Protein AF-A0AAU9LJ85-F1 (afdb_monomer)

Secondary structure (DSSP, 8-state):
---TT-HHHHHHHHHHHHHTHHHH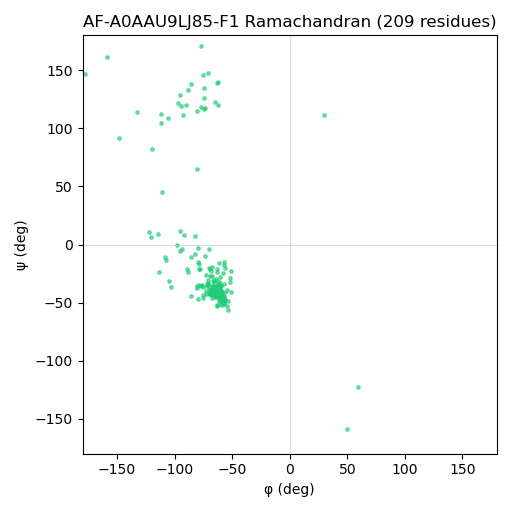HHHHHH-TT---PPPHHHHHHHHHHHHHHHHHHHHHHHHHH-SS--HHHHHHHHHHHHHHHHHHHT-S-HHHHHHHHHHHHHHHHHHHHHHHHHGGGGGSTTTTTHHHHHHHHHHHGGGHHHHHHHHHHHHHHHHHHHHHHHHHHHHH-----------PPP--SS-HHHHHHHHHHHHHHHHHTT-

Radius of gyration: 23.63 Å; Cα contacts (8 Å, |Δi|>4): 94; chains: 1; bounding box: 60×45×73 Å

Nearest PDB structures (foldseek):
  7xy7-assembly1_R  TM=3.325E-01  e=4.392E+00  Escherichia coli

Foldseek 3Di:
DDDPVDVLVVLVVLVVCLVCVVVLVVCVVVDPPSPPGQDPVSNVVSVVVNVLSVLVNVLVCVVVVDPDDDLLVNLVSLLVNLLSLVCQCPDPDPVSVVVSVVVNVVSVVVCVVCVLVSLCNLVVPVCHLLVQLVSLCSNPPPCSVVVSVVSVVVVVVVVVVVVVVVVVVVVPDDDDDDDDDDDDDDDPDDCVVVVVVVVVVVVVVVVVVPD

Mean predicted aligned error: 13.19 Å

InterPro domains:
  IPR012337 Ribonuclease H-like superfamily [SSF53098] (2-206)
  IPR025525 hAT-like transposase, RNase-H fold [PF14372] (72-162)

Organism: NCBI:txid75947

pLDDT: mean 75.45, std 15.66, range [31.2, 92.69]

Sequence (211 aa):
MDCPTRWNSTFLMIKSALEMKDLFWRLAQTDDNYKLHPTKEGWEVAQVISDCLEHLYKATNRFSGSSYPTSNMFFSDVCKIKLQMMKWETNEYQFLRKMANPMKIKFEKYWNECSLVLSVVVFDPKYKISLVEYYYNKIHGSLAISYVEKVHSALLELFNEYDEYLSHYKEESSPKFRGFSSEAHFSDDELCGFDSWYEKEKSNVFATSKN

Structure (mmCIF, N/CA/C/O backbone):
data_AF-A0AAU9LJ85-F1
#
_entry.id   AF-A0AAU9LJ85-F1
#
loop_
_atom_site.group_PDB
_atom_site.id
_atom_site.type_symbol
_atom_site.label_atom_id
_atom_site.label_alt_id
_atom_site.label_comp_id
_atom_site.label_asym_id
_atom_site.label_entity_id
_atom_site.label_seq_id
_atom_site.pdbx_PDB_ins_code
_atom_site.Cartn_x
_atom_site.Cartn_y
_atom_site.Cartn_z
_atom_site.occupancy
_atom_site.B_iso_or_equiv
_atom_site.auth_seq_id
_atom_site.auth_comp_id
_atom_site.auth_asym_id
_atom_site.auth_atom_id
_atom_site.pdbx_PDB_model_num
ATOM 1 N N . MET A 1 1 ? -3.948 -15.661 19.825 1.00 40.53 1 MET A N 1
ATOM 2 C CA . MET A 1 1 ? -3.039 -14.639 20.384 1.00 40.53 1 MET A CA 1
ATOM 3 C C . MET A 1 1 ? -2.650 -13.698 19.265 1.00 40.53 1 MET A C 1
ATOM 5 O O . MET A 1 1 ? -2.144 -14.179 18.255 1.00 40.53 1 MET A O 1
ATOM 9 N N . ASP A 1 2 ? -2.907 -12.401 19.427 1.00 42.78 2 ASP A N 1
ATOM 10 C CA . ASP A 1 2 ? -2.389 -11.380 18.516 1.00 42.78 2 ASP A CA 1
ATOM 11 C C . ASP A 1 2 ? -0.867 -11.333 18.616 1.00 42.78 2 ASP A C 1
ATOM 13 O O . ASP A 1 2 ? -0.299 -11.158 19.693 1.00 42.78 2 ASP A O 1
ATOM 17 N N . CYS A 1 3 ? -0.198 -11.526 17.485 1.00 46.59 3 CYS A N 1
ATOM 18 C CA . CYS A 1 3 ? 1.236 -11.327 17.391 1.00 46.59 3 CYS A CA 1
ATOM 19 C C . CYS A 1 3 ? 1.471 -9.862 16.984 1.00 46.59 3 CYS A C 1
ATOM 21 O O . CYS A 1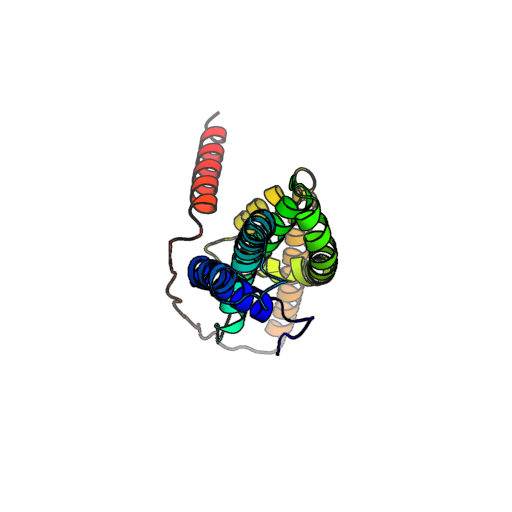 3 ? 1.025 -9.486 15.898 1.00 46.59 3 CYS A O 1
ATOM 23 N N . PRO A 1 4 ? 2.182 -9.039 17.783 1.00 50.72 4 PRO A N 1
ATOM 24 C CA . PRO A 1 4 ? 2.381 -7.607 17.507 1.00 50.72 4 PRO A CA 1
ATOM 25 C C . PRO A 1 4 ? 3.029 -7.303 16.149 1.00 50.72 4 PRO A C 1
ATOM 27 O O . PRO A 1 4 ? 2.987 -6.178 15.660 1.00 50.72 4 PRO A O 1
ATOM 30 N N . THR A 1 5 ? 3.659 -8.304 15.533 1.00 54.78 5 THR A N 1
ATOM 31 C CA . THR A 1 5 ? 4.321 -8.202 14.231 1.00 54.78 5 THR A CA 1
ATOM 32 C C . THR A 1 5 ? 3.441 -8.643 13.059 1.00 54.78 5 THR A C 1
ATOM 34 O O . THR A 1 5 ? 3.853 -8.479 11.911 1.00 54.78 5 THR A O 1
ATOM 37 N N . ARG A 1 6 ? 2.235 -9.180 13.304 1.00 67.00 6 ARG A N 1
ATOM 38 C CA . ARG A 1 6 ? 1.390 -9.822 12.287 1.00 67.00 6 ARG A CA 1
ATOM 39 C C . ARG A 1 6 ? 0.040 -9.113 12.148 1.00 67.00 6 ARG A C 1
ATOM 41 O O . ARG A 1 6 ? -0.985 -9.560 12.653 1.00 67.00 6 ARG A O 1
ATOM 48 N N . TRP A 1 7 ? 0.054 -8.037 11.371 1.00 76.12 7 TRP A N 1
ATOM 49 C CA . TRP A 1 7 ? -1.101 -7.189 11.053 1.00 76.12 7 TRP A CA 1
ATOM 50 C C . TRP A 1 7 ? -2.291 -7.951 10.423 1.00 76.12 7 TRP A C 1
ATOM 52 O O . TRP A 1 7 ? -3.424 -7.496 10.543 1.00 76.12 7 TRP A O 1
ATOM 62 N N . ASN A 1 8 ? -2.074 -9.142 9.840 1.00 79.12 8 ASN A N 1
ATOM 63 C CA . ASN A 1 8 ? -3.144 -10.041 9.375 1.00 79.12 8 ASN A CA 1
ATOM 64 C C . ASN A 1 8 ? -4.104 -10.461 10.500 1.00 79.12 8 ASN A C 1
ATOM 66 O O . ASN A 1 8 ? -5.314 -10.498 10.300 1.00 79.12 8 ASN A O 1
ATOM 70 N N . SER A 1 9 ? -3.571 -10.789 11.681 1.00 80.44 9 SER A N 1
ATOM 71 C CA . SER A 1 9 ? -4.385 -11.197 12.832 1.00 80.44 9 SER A CA 1
ATOM 72 C C . SER A 1 9 ? -5.180 -10.015 13.378 1.00 80.44 9 SER A C 1
ATOM 74 O O . SER A 1 9 ? -6.384 -10.135 13.585 1.00 80.44 9 SER A O 1
ATOM 76 N N . THR A 1 10 ? -4.535 -8.849 13.476 1.00 84.31 10 THR A N 1
ATOM 77 C CA . THR A 1 10 ? -5.184 -7.593 13.863 1.00 84.31 10 THR A CA 1
ATOM 78 C C . THR A 1 10 ? -6.309 -7.213 12.899 1.00 84.31 10 THR A C 1
ATOM 80 O O . THR A 1 10 ? -7.389 -6.845 13.348 1.00 84.31 10 THR A O 1
ATOM 83 N N . PHE A 1 11 ? -6.101 -7.357 11.586 1.00 88.69 11 PHE A N 1
ATOM 84 C CA . PHE A 1 11 ? -7.148 -7.141 10.586 1.00 88.69 11 PHE A CA 1
ATOM 85 C C . PHE A 1 11 ? -8.351 -8.064 10.805 1.00 88.69 11 PHE A C 1
ATOM 87 O O . PHE A 1 11 ? -9.475 -7.583 10.910 1.00 88.69 11 PHE A O 1
ATOM 94 N N . LEU A 1 12 ? -8.121 -9.377 10.916 1.00 89.19 12 LEU A N 1
ATOM 95 C CA . LEU A 1 12 ? -9.198 -10.352 11.115 1.00 89.19 12 LEU A CA 1
ATOM 96 C C . LEU A 1 12 ? -9.963 -10.099 12.419 1.00 89.19 12 LEU A C 1
ATOM 98 O O . LEU A 1 12 ? -11.189 -10.209 12.440 1.00 89.19 12 LEU A O 1
ATOM 102 N N . MET A 1 13 ? -9.258 -9.715 13.485 1.00 90.69 13 MET A N 1
ATOM 103 C CA . MET A 1 13 ? -9.871 -9.341 14.756 1.00 90.69 13 MET A CA 1
ATOM 104 C C . MET A 1 13 ? -10.762 -8.104 14.604 1.00 90.69 13 MET A C 1
ATOM 106 O O . MET A 1 13 ? -11.926 -8.150 14.995 1.00 90.69 13 MET A O 1
ATOM 110 N N . ILE A 1 14 ? -10.239 -7.013 14.032 1.00 89.88 14 ILE A N 1
ATOM 111 C CA . ILE A 1 14 ? -10.992 -5.762 13.856 1.00 89.88 14 ILE A CA 1
ATOM 112 C C . ILE A 1 14 ? -12.209 -5.997 12.959 1.00 89.88 14 ILE A C 1
ATOM 114 O O . ILE A 1 14 ? -13.307 -5.567 13.301 1.00 89.88 14 ILE A O 1
ATOM 118 N N . LYS A 1 15 ? -12.038 -6.729 11.854 1.00 92.44 15 LYS A N 1
ATOM 119 C CA . LYS A 1 15 ? -13.129 -7.089 10.947 1.00 92.44 15 LYS A CA 1
ATOM 120 C C . LYS A 1 15 ? -14.232 -7.866 11.669 1.00 92.44 15 LYS A C 1
ATOM 122 O O . LYS A 1 15 ? -15.391 -7.473 11.600 1.00 92.44 15 LYS A O 1
ATOM 127 N N . SER A 1 16 ? -13.868 -8.894 12.435 1.00 91.62 16 SER A N 1
ATOM 128 C CA . SER A 1 16 ? -14.837 -9.675 13.218 1.00 91.62 16 SER A CA 1
ATOM 129 C C . SER A 1 16 ? -15.535 -8.817 14.282 1.00 91.62 16 SER A C 1
ATOM 131 O O . SER A 1 16 ? -16.736 -8.941 14.506 1.00 91.62 16 SER A O 1
ATOM 133 N N . ALA A 1 17 ? -14.798 -7.918 14.944 1.00 90.38 17 ALA A N 1
ATOM 134 C CA . ALA A 1 17 ? -15.361 -7.012 15.940 1.00 90.38 17 ALA A CA 1
ATOM 135 C C . ALA A 1 17 ? -16.378 -6.037 15.324 1.00 90.38 17 ALA A C 1
ATOM 137 O O . ALA A 1 17 ? -17.416 -5.783 15.931 1.00 90.38 17 ALA A O 1
ATOM 138 N N . LEU A 1 18 ? -16.104 -5.528 14.117 1.00 92.12 18 LEU A N 1
ATOM 139 C CA . LEU A 1 18 ? -17.019 -4.665 13.364 1.00 92.12 18 LEU A CA 1
ATOM 140 C C . LEU A 1 18 ? -18.296 -5.406 12.948 1.00 92.12 18 LEU A C 1
ATOM 142 O O . LEU A 1 18 ? -19.383 -4.853 13.089 1.00 92.12 18 LEU A O 1
ATOM 146 N N . GLU A 1 19 ? -18.186 -6.664 12.510 1.00 92.69 19 GLU A N 1
ATOM 147 C CA . GLU A 1 19 ? -19.344 -7.516 12.185 1.00 92.69 19 GLU A CA 1
ATOM 148 C C . GLU A 1 19 ? -20.240 -7.766 13.412 1.00 92.69 19 GLU A C 1
ATOM 150 O O . GLU A 1 19 ? -21.460 -7.867 13.294 1.00 92.69 19 GLU A O 1
ATOM 155 N N . MET A 1 20 ? -19.651 -7.807 14.610 1.00 90.75 20 MET A N 1
ATOM 156 C CA . MET A 1 20 ? -20.358 -8.013 15.878 1.00 90.75 20 MET A CA 1
ATOM 157 C C . MET A 1 20 ? -20.711 -6.712 16.618 1.00 90.75 20 MET A C 1
ATOM 159 O O . MET A 1 20 ? -21.114 -6.765 17.783 1.00 90.75 20 MET A O 1
ATOM 163 N N . LYS A 1 21 ? -20.589 -5.540 15.983 1.00 89.62 21 LYS A N 1
ATOM 164 C CA . LYS A 1 21 ? -20.787 -4.225 16.624 1.00 89.62 21 LYS A CA 1
ATOM 165 C C . LYS A 1 21 ? -22.105 -4.112 17.405 1.00 89.62 21 LYS A C 1
ATOM 167 O O . LYS A 1 21 ? -22.112 -3.614 18.532 1.00 89.62 21 LYS A O 1
ATOM 172 N N . ASP A 1 22 ? -23.199 -4.641 16.859 1.00 87.25 22 ASP A N 1
ATOM 173 C CA . ASP A 1 22 ? -24.522 -4.614 17.503 1.00 87.25 22 ASP A CA 1
ATOM 174 C C . ASP A 1 22 ? -24.610 -5.502 18.753 1.00 87.25 22 ASP A C 1
ATOM 176 O O . ASP A 1 22 ? -25.414 -5.249 19.655 1.00 87.25 22 ASP A O 1
ATOM 180 N N . LEU A 1 23 ? -23.804 -6.567 18.822 1.00 89.00 23 LEU A N 1
ATOM 181 C CA . LEU A 1 23 ? -23.715 -7.425 20.005 1.00 89.00 23 LEU A CA 1
ATOM 182 C C . LEU A 1 23 ? -22.973 -6.706 21.130 1.00 89.00 23 LEU A C 1
ATOM 184 O O . LEU A 1 23 ? -23.441 -6.719 22.265 1.00 89.00 23 LEU A O 1
ATOM 188 N N . PHE A 1 24 ? -21.875 -6.016 20.814 1.00 87.50 24 PHE A N 1
ATOM 189 C CA . PHE A 1 24 ? -21.146 -5.200 21.789 1.00 87.50 24 PHE A CA 1
ATOM 190 C C . PHE A 1 24 ? -21.995 -4.049 22.334 1.00 87.50 24 PHE A C 1
ATOM 192 O O . PHE A 1 24 ? -21.950 -3.768 23.531 1.00 87.50 24 PHE A O 1
ATOM 199 N N . TRP A 1 25 ? -22.808 -3.416 21.485 1.00 86.69 25 TRP A N 1
ATOM 200 C CA . TRP A 1 25 ? -23.740 -2.378 21.927 1.00 86.69 25 TRP A CA 1
ATOM 201 C C . TRP A 1 25 ? -24.804 -2.927 22.887 1.00 86.69 25 TRP A C 1
ATOM 203 O O . TRP A 1 25 ? -25.045 -2.333 23.935 1.00 86.69 25 TRP A O 1
ATOM 213 N N . ARG A 1 26 ? -25.396 -4.091 22.580 1.00 87.81 26 ARG A N 1
ATOM 214 C CA . ARG A 1 26 ? -26.355 -4.757 23.481 1.00 87.81 26 ARG A CA 1
ATOM 215 C C . ARG A 1 26 ? -25.715 -5.194 24.797 1.00 87.81 26 ARG A C 1
ATOM 217 O O . ARG A 1 26 ? -26.325 -5.034 25.852 1.00 87.81 26 ARG A O 1
ATOM 224 N N . LEU A 1 27 ? -24.486 -5.704 24.747 1.00 87.56 27 LEU A N 1
ATOM 225 C CA . LEU A 1 27 ? -23.740 -6.102 25.939 1.00 87.56 27 LEU A CA 1
ATOM 226 C C . LEU A 1 27 ? -23.519 -4.910 26.880 1.00 87.56 27 LEU A C 1
ATOM 228 O O . LEU A 1 27 ? -23.753 -5.043 28.075 1.00 87.56 27 LEU A O 1
ATOM 232 N N . ALA A 1 28 ? -23.182 -3.734 26.343 1.00 86.94 28 ALA A N 1
ATOM 233 C CA . ALA A 1 28 ? -23.008 -2.504 27.126 1.00 86.94 28 ALA A CA 1
ATOM 234 C C . ALA A 1 28 ? -24.279 -2.009 27.823 1.00 86.94 28 ALA A C 1
ATOM 236 O O . ALA A 1 28 ? -24.184 -1.257 28.785 1.00 86.94 28 ALA A O 1
ATOM 237 N N . GLN A 1 29 ? -25.456 -2.428 27.359 1.00 86.06 29 GLN A N 1
ATOM 238 C CA . GLN A 1 29 ? -26.726 -2.116 28.019 1.00 86.06 29 GLN A CA 1
ATOM 239 C C . GLN A 1 29 ? -27.137 -3.147 29.065 1.00 86.06 29 GLN A C 1
ATOM 241 O O . GLN A 1 29 ? -27.984 -2.851 29.900 1.00 86.06 29 GLN A O 1
ATOM 246 N N . THR A 1 30 ? -26.601 -4.364 28.972 1.00 87.88 30 THR A N 1
ATOM 247 C CA . THR A 1 30 ? -27.070 -5.509 29.763 1.00 87.88 30 THR A CA 1
ATOM 248 C C . THR A 1 30 ? -26.111 -5.852 30.901 1.00 87.88 30 THR A C 1
ATOM 250 O O . THR A 1 30 ? -26.551 -6.338 31.938 1.00 87.88 30 THR A O 1
ATOM 253 N N . ASP A 1 31 ? -24.810 -5.625 30.715 1.00 88.56 31 ASP A N 1
ATOM 254 C CA . ASP A 1 31 ? -23.775 -5.929 31.700 1.00 88.56 31 ASP A CA 1
ATOM 255 C C . ASP A 1 31 ? -23.157 -4.643 32.264 1.00 88.56 31 ASP A C 1
ATOM 257 O O . ASP A 1 31 ? -22.311 -4.007 31.631 1.00 88.56 31 ASP A O 1
ATOM 261 N N . ASP A 1 32 ? -23.533 -4.302 33.498 1.00 82.31 32 ASP A N 1
ATOM 262 C CA . ASP A 1 32 ? -23.005 -3.150 34.242 1.00 82.31 32 ASP A CA 1
ATOM 263 C C . ASP A 1 32 ? -21.481 -3.229 34.493 1.00 82.31 32 ASP A C 1
ATOM 265 O O . ASP A 1 32 ? -20.835 -2.229 34.835 1.00 82.31 32 ASP A O 1
ATOM 269 N N . ASN A 1 33 ? -20.868 -4.408 34.321 1.00 87.19 33 ASN A N 1
ATOM 270 C CA . ASN A 1 33 ? -19.421 -4.588 34.427 1.00 87.19 33 ASN A CA 1
ATOM 271 C C . ASN A 1 33 ? -18.679 -4.299 33.113 1.00 87.19 33 ASN A C 1
ATOM 273 O O . ASN A 1 33 ? -17.450 -4.167 33.133 1.00 87.19 33 ASN A O 1
ATOM 277 N N . TYR A 1 34 ? -19.380 -4.134 31.985 1.00 84.31 34 TYR A N 1
ATOM 278 C CA . TYR A 1 34 ? -18.772 -3.850 30.683 1.00 84.31 34 TYR A CA 1
ATOM 279 C C . TYR A 1 34 ? -18.406 -2.361 30.521 1.00 84.31 34 TYR A C 1
ATOM 281 O O . TYR A 1 34 ? -18.923 -1.628 29.681 1.00 84.31 34 TYR A O 1
ATOM 289 N N . LYS A 1 35 ? -17.463 -1.902 31.351 1.00 78.06 35 LYS A N 1
ATOM 290 C CA . LYS A 1 35 ? -17.079 -0.481 31.485 1.00 78.06 35 LYS A CA 1
ATOM 291 C C . LYS A 1 35 ? -16.138 0.044 30.393 1.00 78.06 35 LYS A C 1
ATOM 293 O O . LYS A 1 35 ? -15.965 1.250 30.265 1.00 78.06 35 LYS A O 1
ATOM 298 N N . LEU A 1 36 ? -15.507 -0.848 29.630 1.00 80.12 36 LEU A N 1
ATOM 299 C CA . LEU A 1 36 ? -14.518 -0.542 28.582 1.00 80.12 36 LEU A CA 1
ATOM 300 C C . LEU A 1 36 ? -15.084 -0.844 27.186 1.00 80.12 36 LEU A C 1
ATOM 302 O O . LEU A 1 36 ? -14.438 -1.485 26.358 1.00 80.12 36 LEU A O 1
ATOM 306 N N . HIS A 1 37 ? -16.320 -0.419 26.930 1.00 81.31 37 HIS A N 1
ATOM 307 C CA . HIS A 1 37 ? -16.924 -0.571 25.613 1.00 81.31 37 HIS A CA 1
ATOM 308 C C . HIS A 1 37 ? -16.345 0.456 24.621 1.00 81.31 37 HIS A C 1
ATOM 310 O O . HIS A 1 37 ? -16.041 1.589 25.008 1.00 81.31 37 HIS A O 1
ATOM 316 N N . PRO A 1 38 ? -16.198 0.112 23.329 1.00 83.69 38 PRO A N 1
ATOM 317 C CA . PRO A 1 38 ? -15.760 1.082 22.335 1.00 83.69 38 PRO A CA 1
ATOM 318 C C . PRO A 1 38 ? -16.772 2.230 22.212 1.00 83.69 38 PRO A C 1
ATOM 320 O O . PRO A 1 38 ? -17.988 2.010 22.243 1.00 83.69 38 PRO A O 1
ATOM 323 N N . THR A 1 39 ? -16.277 3.461 22.071 1.00 86.81 39 THR A N 1
ATOM 324 C CA . THR A 1 39 ? -17.124 4.626 21.781 1.00 86.81 39 THR A CA 1
ATOM 325 C C . THR A 1 39 ? -17.524 4.645 20.307 1.00 86.81 39 THR A C 1
ATOM 327 O O . THR A 1 39 ? -17.005 3.873 19.495 1.00 86.81 39 THR A O 1
ATOM 330 N N . LYS A 1 40 ? -18.440 5.544 19.931 1.00 84.88 40 LYS A N 1
ATOM 331 C CA . LYS A 1 40 ? -18.821 5.730 18.525 1.00 84.88 40 LYS A CA 1
ATOM 332 C C . LYS A 1 40 ? -17.601 6.076 17.663 1.00 84.88 40 LYS A C 1
ATOM 334 O O . LYS A 1 40 ? -17.399 5.457 16.623 1.00 84.88 40 LYS A O 1
ATOM 339 N N . GLU A 1 41 ? -16.755 6.977 18.151 1.00 85.00 41 GLU A N 1
ATOM 340 C CA . GLU A 1 41 ? -15.499 7.377 17.515 1.00 85.00 41 GLU A CA 1
ATOM 341 C C . GLU A 1 41 ? -14.526 6.193 17.436 1.00 85.00 41 GLU A C 1
ATOM 343 O O . GLU A 1 41 ? -13.869 5.995 16.420 1.00 85.00 41 GLU A O 1
ATOM 348 N N . GLY A 1 42 ? -14.470 5.353 18.477 1.00 86.75 42 GLY A N 1
ATOM 349 C CA . GLY A 1 42 ? -13.666 4.128 18.473 1.00 86.75 42 GLY A CA 1
ATOM 350 C C . GLY A 1 42 ? -14.070 3.155 17.361 1.00 86.75 42 GLY A C 1
ATOM 351 O O . GLY A 1 42 ? -13.205 2.578 16.702 1.00 86.75 42 GLY A O 1
ATOM 352 N N . TRP A 1 43 ? -15.372 3.015 17.100 1.00 90.12 43 TRP A N 1
ATOM 353 C CA . TRP A 1 43 ? -15.881 2.204 15.991 1.00 90.12 43 TRP A CA 1
ATOM 354 C C . TRP A 1 43 ? -15.579 2.807 14.616 1.00 90.12 43 TRP A C 1
ATOM 356 O O . TRP A 1 43 ? -15.270 2.064 13.688 1.00 90.12 43 TRP A O 1
ATOM 366 N N . GLU A 1 44 ? -15.650 4.131 14.476 1.00 87.94 44 GLU A N 1
ATOM 367 C CA . GLU A 1 44 ? -15.281 4.828 13.236 1.00 87.94 44 GLU A CA 1
ATOM 368 C C . GLU A 1 44 ? -13.785 4.657 12.936 1.00 87.94 44 GLU A C 1
ATOM 370 O O . GLU A 1 44 ? -13.409 4.289 11.823 1.00 87.94 44 GLU A O 1
ATOM 375 N N . VAL A 1 45 ? -12.928 4.812 13.949 1.00 86.81 45 VAL A N 1
ATOM 376 C CA . VAL A 1 45 ? -11.486 4.545 13.843 1.00 86.81 45 VAL A CA 1
ATOM 377 C C . VAL A 1 45 ? -11.223 3.089 13.452 1.00 86.81 45 VAL A C 1
ATOM 379 O O . VAL A 1 45 ? -10.414 2.833 12.560 1.00 86.81 45 VAL A O 1
ATOM 382 N N . ALA A 1 46 ? -11.912 2.134 14.084 1.00 88.50 46 ALA A N 1
ATOM 383 C CA . ALA A 1 46 ? -11.773 0.713 13.774 1.00 88.50 46 ALA A CA 1
ATOM 384 C C . ALA A 1 46 ? -12.158 0.397 12.321 1.00 88.50 46 ALA A C 1
ATOM 386 O O . ALA A 1 46 ? -11.431 -0.340 11.657 1.00 88.50 46 ALA A O 1
ATOM 387 N N . GLN A 1 47 ? -13.242 0.989 11.808 1.00 89.81 47 GLN A N 1
ATOM 388 C CA . GLN A 1 47 ? -13.649 0.837 10.409 1.00 89.81 47 GLN A CA 1
ATOM 389 C C . GLN A 1 47 ? -12.565 1.347 9.458 1.00 89.81 47 GLN A C 1
ATOM 391 O O . GLN A 1 47 ? -12.110 0.614 8.585 1.00 89.81 47 GLN A O 1
ATOM 396 N N . VAL A 1 48 ? -12.083 2.569 9.687 1.00 86.81 48 VAL A N 1
ATOM 397 C CA . VAL A 1 48 ? -11.062 3.195 8.841 1.00 86.81 48 VAL A CA 1
ATOM 398 C C . VAL A 1 48 ? -9.757 2.384 8.841 1.00 86.81 48 VAL A C 1
ATOM 400 O O . VAL A 1 48 ? -9.134 2.202 7.794 1.00 86.81 48 VAL A O 1
ATOM 403 N N . ILE A 1 49 ? -9.343 1.849 9.996 1.00 85.69 49 ILE A N 1
ATOM 404 C CA . ILE A 1 49 ? -8.175 0.960 10.095 1.00 85.69 49 ILE A CA 1
ATOM 405 C C . ILE A 1 49 ? -8.433 -0.369 9.373 1.00 85.69 49 ILE A C 1
ATOM 407 O O . ILE A 1 49 ? -7.538 -0.854 8.681 1.00 85.69 49 ILE A O 1
ATOM 411 N N . SER A 1 50 ? -9.629 -0.948 9.509 1.00 89.75 50 SER A N 1
ATOM 412 C CA . SER A 1 50 ? -10.016 -2.191 8.828 1.00 89.75 50 SER A CA 1
ATOM 413 C C . SER A 1 50 ? -9.886 -2.054 7.314 1.00 89.75 50 SER A C 1
ATOM 415 O O . SER A 1 50 ? -9.198 -2.856 6.686 1.00 89.75 50 SER A O 1
ATOM 417 N N . ASP A 1 51 ? -10.450 -0.987 6.745 1.00 86.50 51 ASP A N 1
ATOM 418 C CA . ASP A 1 51 ? -10.418 -0.716 5.306 1.00 86.50 51 ASP A CA 1
ATOM 419 C C . ASP A 1 51 ? -8.974 -0.550 4.808 1.00 86.50 51 ASP A C 1
ATOM 421 O O . ASP A 1 51 ? -8.594 -1.050 3.745 1.00 86.50 51 ASP A O 1
ATOM 425 N N . CYS A 1 52 ? -8.124 0.106 5.605 1.00 82.31 52 CYS A N 1
ATOM 426 C CA . CYS A 1 52 ? -6.701 0.240 5.304 1.00 82.31 52 CYS A CA 1
ATOM 427 C C . CYS A 1 52 ? -6.001 -1.129 5.293 1.00 82.31 52 CYS A C 1
ATOM 429 O O . CYS A 1 52 ? -5.339 -1.500 4.320 1.00 82.31 52 CYS A O 1
ATOM 431 N N . LEU A 1 53 ? -6.160 -1.905 6.365 1.00 85.19 53 LEU A N 1
ATOM 432 C CA . LEU A 1 53 ? -5.513 -3.206 6.507 1.00 85.19 53 LEU A CA 1
ATOM 433 C C . LEU A 1 53 ? -6.039 -4.244 5.508 1.00 85.19 53 LEU A C 1
ATOM 435 O O . LEU A 1 53 ? -5.282 -5.134 5.123 1.00 85.19 53 LEU A O 1
ATOM 439 N N . GLU A 1 54 ? -7.280 -4.119 5.033 1.00 88.00 54 GLU A N 1
ATOM 440 C CA . GLU A 1 54 ? -7.854 -5.031 4.043 1.00 88.00 54 GLU A CA 1
ATOM 441 C C . GLU A 1 54 ? -7.049 -5.042 2.736 1.00 88.00 54 GLU A C 1
ATOM 443 O O . GLU A 1 54 ? -6.806 -6.106 2.163 1.00 88.00 54 GLU A O 1
ATOM 448 N N . HIS A 1 55 ? -6.582 -3.876 2.279 1.00 83.62 55 HIS A N 1
ATOM 449 C CA . HIS A 1 55 ? -5.770 -3.765 1.064 1.00 83.62 55 HIS A CA 1
ATOM 450 C C . HIS A 1 55 ? -4.460 -4.551 1.191 1.00 83.62 55 HIS A C 1
ATOM 452 O O . HIS A 1 55 ? -4.069 -5.278 0.277 1.00 83.62 55 HIS A O 1
ATOM 458 N N . LEU A 1 56 ? -3.807 -4.446 2.351 1.00 81.12 56 LEU A N 1
ATOM 459 C CA . LEU A 1 56 ? -2.597 -5.207 2.651 1.00 81.12 56 LEU A CA 1
ATOM 460 C C . LEU A 1 56 ? -2.905 -6.699 2.763 1.00 81.12 56 LEU A C 1
ATOM 462 O O . LEU A 1 56 ? -2.146 -7.518 2.238 1.00 81.12 56 LEU A O 1
ATOM 466 N N . TYR A 1 57 ? -4.023 -7.046 3.407 1.00 85.38 57 TYR A N 1
ATOM 467 C CA . TYR A 1 57 ? -4.443 -8.425 3.650 1.00 85.38 57 TYR A CA 1
ATOM 468 C C . TYR A 1 57 ? -4.672 -9.158 2.337 1.00 85.38 57 TYR A C 1
ATOM 470 O O . TYR A 1 57 ? -4.105 -10.228 2.127 1.00 85.38 57 TYR A O 1
ATOM 478 N N . LYS A 1 58 ? -5.422 -8.542 1.416 1.00 83.69 58 LYS A N 1
ATOM 479 C CA . LYS A 1 58 ? -5.669 -9.076 0.071 1.00 83.69 58 LYS A CA 1
ATOM 480 C C . LYS A 1 58 ? -4.362 -9.314 -0.683 1.00 83.69 58 LYS A C 1
ATOM 482 O O . LYS A 1 58 ? -4.158 -10.418 -1.185 1.00 83.69 58 LYS A O 1
ATOM 487 N N . ALA A 1 59 ? -3.457 -8.333 -0.698 1.00 79.06 59 ALA A N 1
ATOM 488 C CA . ALA A 1 59 ? -2.169 -8.476 -1.376 1.00 79.06 59 ALA A CA 1
ATOM 489 C C . ALA A 1 59 ? -1.310 -9.595 -0.760 1.00 79.06 59 ALA A C 1
ATOM 491 O O . ALA A 1 59 ? -0.790 -10.456 -1.461 1.00 79.06 59 ALA A O 1
ATOM 492 N N . THR A 1 60 ? -1.234 -9.667 0.567 1.00 79.62 60 THR A N 1
ATOM 493 C CA . THR A 1 60 ? -0.421 -10.682 1.258 1.00 79.62 60 THR A CA 1
ATOM 494 C C . THR A 1 60 ? -1.004 -12.079 1.136 1.00 79.62 60 THR A C 1
ATOM 496 O O . THR A 1 60 ? -0.253 -13.048 1.038 1.00 79.62 60 THR A O 1
ATOM 499 N N . ASN A 1 61 ? -2.330 -12.207 1.113 1.00 79.19 61 ASN A N 1
ATOM 500 C CA . ASN A 1 61 ? -2.978 -13.490 0.886 1.00 79.19 61 ASN A CA 1
ATOM 501 C C . ASN A 1 61 ? -2.712 -13.995 -0.538 1.00 79.19 61 ASN A C 1
ATOM 503 O O . ASN A 1 61 ? -2.458 -15.180 -0.721 1.00 79.19 61 ASN A O 1
ATOM 507 N N . ARG A 1 62 ? -2.663 -13.103 -1.536 1.00 74.69 62 ARG A N 1
ATOM 508 C CA . ARG A 1 62 ? -2.211 -13.460 -2.892 1.00 74.69 62 ARG A CA 1
ATOM 509 C C . ARG A 1 62 ? -0.745 -13.881 -2.924 1.00 74.69 62 ARG A C 1
ATOM 511 O O . ARG A 1 62 ? -0.406 -14.873 -3.567 1.00 74.69 62 ARG A O 1
ATOM 518 N N . PHE A 1 63 ? 0.110 -13.182 -2.178 1.00 73.88 63 PHE A N 1
ATOM 519 C CA . PHE A 1 63 ? 1.528 -13.537 -2.057 1.00 73.88 63 PHE A CA 1
ATOM 520 C C . PHE A 1 63 ? 1.725 -14.898 -1.380 1.00 73.88 63 PHE A C 1
ATOM 522 O O . PHE A 1 63 ? 2.613 -15.649 -1.760 1.00 73.88 63 PHE A O 1
ATOM 529 N N . SER A 1 64 ? 0.876 -15.224 -0.404 1.00 72.44 64 SER A N 1
ATOM 530 C CA . SER A 1 64 ? 0.970 -16.449 0.401 1.00 72.44 64 SER A CA 1
ATOM 531 C C . SER A 1 64 ? 0.236 -17.646 -0.218 1.00 72.44 64 SER A C 1
ATOM 533 O O . SER A 1 64 ? 0.545 -18.786 0.111 1.00 72.44 64 SER A O 1
ATOM 535 N N . GLY A 1 65 ? -0.754 -17.397 -1.080 1.00 63.88 65 GLY A N 1
ATOM 536 C CA . GLY A 1 65 ? -1.615 -18.414 -1.690 1.00 63.88 65 GLY A CA 1
ATOM 537 C C . GLY A 1 65 ? -1.154 -18.922 -3.058 1.00 63.88 65 GLY A C 1
ATOM 538 O O . GLY A 1 65 ? -1.787 -19.819 -3.608 1.00 63.88 65 GLY A O 1
ATOM 539 N N . SER A 1 66 ? -0.082 -18.369 -3.628 1.00 60.62 66 SER A N 1
ATOM 540 C CA . SER A 1 66 ? 0.440 -18.800 -4.929 1.00 60.62 66 SER A CA 1
ATOM 541 C C . SER A 1 66 ? 1.547 -19.844 -4.751 1.00 60.62 66 SER A C 1
ATOM 543 O O . SER A 1 66 ? 2.585 -19.577 -4.156 1.00 60.62 66 SER A O 1
ATOM 545 N N . SER A 1 67 ? 1.344 -21.053 -5.286 1.00 58.22 67 SER A N 1
ATOM 546 C CA . SER A 1 67 ? 2.388 -22.095 -5.316 1.00 58.22 67 SER A CA 1
ATOM 547 C C . SER A 1 67 ? 3.540 -21.748 -6.270 1.00 58.22 67 SER A C 1
ATOM 549 O O . SER A 1 67 ? 4.640 -22.264 -6.108 1.00 58.22 67 SER A O 1
ATOM 551 N N . TYR A 1 68 ? 3.289 -20.854 -7.232 1.00 54.19 68 TYR A N 1
ATOM 552 C CA . TYR A 1 68 ? 4.275 -20.249 -8.128 1.00 54.19 68 TYR A CA 1
ATOM 553 C C . TYR A 1 68 ? 3.827 -18.832 -8.479 1.00 54.19 68 TYR A C 1
ATOM 555 O O . TYR A 1 68 ? 3.061 -18.645 -9.426 1.00 54.19 68 TYR A O 1
ATOM 563 N N . PRO A 1 69 ? 4.250 -17.815 -7.729 1.00 52.00 69 PRO A N 1
ATOM 564 C CA . PRO A 1 69 ? 4.011 -16.462 -8.164 1.00 52.00 69 PRO A CA 1
ATOM 565 C C . PRO A 1 69 ? 4.993 -16.083 -9.264 1.00 52.00 69 PRO A C 1
ATOM 567 O O . PRO A 1 69 ? 6.206 -16.042 -9.061 1.00 52.00 69 PRO A O 1
ATOM 570 N N . THR A 1 70 ? 4.472 -15.778 -10.443 1.00 60.94 70 THR A N 1
ATOM 571 C CA . THR A 1 70 ? 5.253 -15.125 -11.486 1.00 60.94 70 THR A CA 1
ATOM 572 C C . THR A 1 70 ? 5.436 -13.646 -11.106 1.00 60.94 70 THR A C 1
ATOM 574 O O . THR A 1 70 ? 4.499 -12.984 -10.658 1.00 60.94 70 THR A O 1
ATOM 577 N N . SER A 1 71 ? 6.662 -13.120 -11.241 1.00 60.75 71 SER A N 1
ATOM 578 C CA . SER A 1 71 ? 7.045 -11.749 -10.827 1.00 60.75 71 SER A CA 1
ATOM 579 C C . SER A 1 71 ? 6.115 -10.656 -11.390 1.00 60.75 71 SER A C 1
ATOM 581 O O . SER A 1 71 ? 5.860 -9.634 -10.749 1.00 60.75 71 SER A O 1
ATOM 583 N N . ASN A 1 72 ? 5.516 -10.923 -12.556 1.00 63.47 72 ASN A N 1
ATOM 584 C CA . ASN A 1 72 ? 4.527 -10.074 -13.217 1.00 63.47 72 ASN A CA 1
ATOM 585 C C . ASN A 1 72 ? 3.282 -9.751 -12.364 1.00 63.47 72 ASN A C 1
ATOM 587 O O . ASN A 1 72 ? 2.757 -8.644 -12.458 1.00 63.47 72 ASN A O 1
ATOM 591 N N . MET A 1 73 ? 2.824 -10.669 -11.508 1.00 67.12 73 MET A N 1
ATOM 592 C CA . MET A 1 73 ? 1.653 -10.456 -10.647 1.00 67.12 73 MET A CA 1
ATOM 593 C C . MET A 1 73 ? 1.999 -9.595 -9.429 1.00 67.12 73 MET A C 1
ATOM 595 O O . MET A 1 73 ? 1.205 -8.761 -8.993 1.00 67.12 73 MET A O 1
ATOM 599 N N . PHE A 1 74 ? 3.211 -9.750 -8.899 1.00 74.69 74 PHE A N 1
ATOM 600 C CA . PHE A 1 74 ? 3.623 -9.080 -7.671 1.00 74.69 74 PHE A CA 1
ATOM 601 C C . PHE A 1 74 ? 3.963 -7.611 -7.857 1.00 74.69 74 PHE A C 1
ATOM 603 O O . PHE A 1 74 ? 3.650 -6.818 -6.972 1.00 74.69 74 PHE A O 1
ATOM 610 N N . PHE A 1 75 ? 4.550 -7.214 -8.990 1.00 81.00 75 PHE A N 1
ATOM 611 C CA . PHE A 1 75 ? 4.926 -5.813 -9.198 1.00 81.00 75 PHE A CA 1
ATOM 612 C C . PHE A 1 75 ? 3.728 -4.863 -9.048 1.00 81.00 75 PHE A C 1
ATOM 614 O O . PHE A 1 75 ? 3.799 -3.884 -8.302 1.00 81.00 75 PHE A O 1
ATOM 621 N N . SER A 1 76 ? 2.602 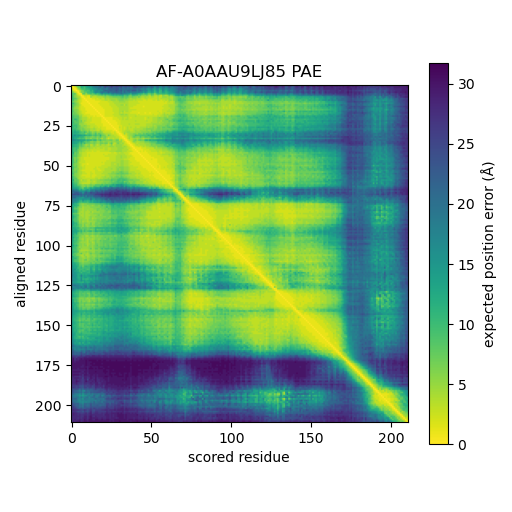-5.185 -9.693 1.00 81.06 76 SER A N 1
ATOM 622 C CA . SER A 1 76 ? 1.371 -4.388 -9.613 1.00 81.06 76 SER A CA 1
ATOM 623 C C . SER A 1 76 ? 0.837 -4.304 -8.180 1.00 81.06 76 SER A C 1
ATOM 625 O O . SER A 1 76 ? 0.539 -3.212 -7.694 1.00 81.06 76 SER A O 1
ATOM 627 N N . ASP A 1 77 ? 0.766 -5.431 -7.470 1.00 81.31 77 ASP A N 1
ATOM 628 C CA . ASP A 1 77 ? 0.256 -5.472 -6.097 1.00 81.31 77 ASP A CA 1
ATOM 629 C C . ASP A 1 77 ? 1.162 -4.701 -5.125 1.00 81.31 77 ASP A C 1
ATOM 631 O O . ASP A 1 77 ? 0.674 -3.909 -4.316 1.00 81.31 77 ASP A O 1
ATOM 635 N N . VAL A 1 78 ? 2.486 -4.833 -5.247 1.00 84.44 78 VAL A N 1
ATOM 636 C CA . VAL A 1 78 ? 3.450 -4.074 -4.435 1.00 84.44 78 VAL A CA 1
ATOM 637 C C . VAL A 1 78 ? 3.353 -2.570 -4.730 1.00 84.44 78 VAL A C 1
ATOM 639 O O . VAL A 1 78 ? 3.351 -1.759 -3.799 1.00 84.44 78 VAL A O 1
ATOM 642 N N . CYS A 1 79 ? 3.189 -2.171 -5.996 1.00 86.25 79 CYS A N 1
ATOM 643 C CA . CYS A 1 79 ? 2.975 -0.767 -6.356 1.00 86.25 79 CYS A CA 1
ATOM 644 C C . CYS A 1 79 ? 1.653 -0.220 -5.794 1.00 86.25 79 CYS A C 1
ATOM 646 O O . CYS A 1 79 ? 1.620 0.893 -5.264 1.00 86.25 79 CYS A O 1
ATOM 648 N N . LYS A 1 80 ? 0.566 -1.004 -5.844 1.00 85.81 80 LYS A N 1
ATOM 649 C CA . LYS A 1 80 ? -0.722 -0.646 -5.227 1.00 85.81 80 LYS A CA 1
ATOM 650 C C . LYS A 1 80 ? -0.561 -0.416 -3.722 1.00 85.81 80 LYS A C 1
ATOM 652 O O . LYS A 1 80 ? -1.061 0.588 -3.217 1.00 85.81 80 LYS A O 1
ATOM 657 N N . ILE A 1 81 ? 0.183 -1.273 -3.018 1.00 86.69 81 ILE A N 1
ATOM 658 C CA . ILE A 1 81 ? 0.494 -1.081 -1.591 1.00 86.69 81 ILE A CA 1
ATOM 659 C C . ILE A 1 81 ? 1.240 0.240 -1.364 1.00 86.69 81 ILE A C 1
ATOM 661 O O . ILE A 1 81 ? 0.842 1.016 -0.493 1.00 86.69 81 ILE A O 1
ATOM 665 N N . LYS A 1 82 ? 2.277 0.537 -2.160 1.00 87.31 82 LYS A N 1
ATOM 666 C CA . LYS A 1 82 ? 3.040 1.792 -2.043 1.00 87.31 82 LYS A CA 1
ATOM 667 C C . LYS A 1 82 ? 2.139 3.018 -2.214 1.00 87.31 82 LYS A C 1
ATOM 669 O O . LYS A 1 82 ? 2.205 3.939 -1.401 1.00 87.31 82 LYS A O 1
ATOM 674 N N . LEU A 1 83 ? 1.259 3.005 -3.216 1.00 87.50 83 LEU A N 1
ATOM 675 C CA . LEU A 1 83 ? 0.297 4.085 -3.454 1.00 87.50 83 LEU A CA 1
ATOM 676 C C . LEU A 1 83 ? -0.692 4.250 -2.293 1.00 87.50 83 LEU A C 1
ATOM 678 O O . LEU A 1 83 ? -1.015 5.377 -1.922 1.00 87.50 83 LEU A O 1
ATOM 682 N N . GLN A 1 84 ? -1.160 3.152 -1.693 1.00 85.69 84 GLN A N 1
ATOM 683 C CA . GLN A 1 84 ? -2.027 3.219 -0.513 1.00 85.69 84 GLN A CA 1
ATOM 684 C C . GLN A 1 84 ? -1.291 3.804 0.699 1.00 85.69 84 GLN A C 1
ATOM 686 O O . GLN A 1 84 ? -1.826 4.684 1.368 1.00 85.69 84 GLN A O 1
ATOM 691 N N . MET A 1 85 ? -0.035 3.412 0.935 1.00 84.62 85 MET A N 1
ATOM 692 C CA . MET A 1 85 ? 0.776 3.985 2.016 1.00 84.62 85 MET A CA 1
ATOM 693 C C . MET A 1 85 ? 0.980 5.497 1.856 1.00 84.62 85 MET A C 1
ATOM 695 O O . MET A 1 85 ? 0.878 6.227 2.840 1.00 84.62 85 MET A O 1
ATOM 699 N N . MET A 1 86 ? 1.207 5.976 0.627 1.00 85.94 86 MET A N 1
ATOM 700 C CA . MET A 1 86 ? 1.307 7.415 0.341 1.00 85.94 86 MET A CA 1
ATOM 701 C C . MET A 1 86 ? -0.001 8.152 0.661 1.00 85.94 86 MET A C 1
ATOM 703 O O . MET A 1 86 ? 0.031 9.224 1.258 1.00 85.94 86 MET A O 1
ATOM 707 N N . LYS A 1 87 ? -1.161 7.561 0.340 1.00 85.94 87 LYS A N 1
ATOM 708 C CA . LYS A 1 87 ? -2.469 8.139 0.697 1.00 85.94 87 LYS A CA 1
ATOM 709 C C . LYS A 1 87 ? -2.685 8.213 2.207 1.00 85.94 87 LYS A C 1
ATOM 711 O O . LYS A 1 87 ? -3.294 9.164 2.689 1.00 85.94 87 LYS A O 1
ATOM 716 N N . TRP A 1 88 ? -2.226 7.214 2.958 1.00 84.25 88 TRP A N 1
ATOM 717 C CA . TRP A 1 88 ? -2.385 7.193 4.415 1.00 84.25 88 TRP A CA 1
ATOM 718 C C . TRP A 1 88 ? -1.494 8.221 5.114 1.00 84.25 88 TRP A C 1
ATOM 720 O O . TRP A 1 88 ? -1.879 8.763 6.148 1.00 84.25 88 TRP A O 1
ATOM 730 N N . GLU A 1 89 ? -0.332 8.527 4.537 1.00 82.25 89 GLU A N 1
ATOM 731 C CA . GLU A 1 89 ? 0.579 9.563 5.030 1.00 82.25 89 GLU A CA 1
ATOM 732 C C . GLU A 1 89 ? -0.016 10.972 4.906 1.00 82.25 89 GLU A C 1
ATOM 734 O O . GLU A 1 89 ? 0.132 11.786 5.816 1.00 82.25 89 GLU A O 1
ATOM 739 N N . THR A 1 90 ? -0.740 11.250 3.821 1.00 82.75 90 THR A N 1
ATOM 740 C CA . THR A 1 90 ? -1.397 12.547 3.589 1.00 82.75 90 THR A CA 1
ATOM 741 C C . THR A 1 90 ? -2.836 12.596 4.101 1.00 82.75 90 THR A C 1
ATOM 743 O O . THR A 1 90 ? -3.555 13.549 3.812 1.00 82.75 90 THR A O 1
ATOM 746 N N . ASN A 1 91 ? -3.290 11.570 4.823 1.00 82.94 91 ASN A N 1
ATOM 747 C CA . ASN A 1 91 ? -4.672 11.487 5.281 1.00 82.94 91 ASN A CA 1
ATOM 748 C C . ASN A 1 91 ? -4.957 12.520 6.384 1.00 82.94 91 ASN A C 1
ATOM 750 O O . ASN A 1 91 ? -4.086 12.817 7.204 1.00 82.94 91 ASN A O 1
ATOM 754 N N . GLU A 1 92 ? -6.187 13.031 6.438 1.00 81.69 92 GLU A N 1
ATOM 755 C CA . GLU A 1 92 ? -6.665 14.004 7.427 1.00 81.69 92 GLU A CA 1
ATOM 756 C C . GLU A 1 92 ? -6.549 13.473 8.866 1.00 81.69 92 GLU A C 1
ATOM 758 O O . GLU A 1 92 ? -6.149 14.196 9.788 1.00 81.69 92 GLU A O 1
ATOM 763 N N . TYR A 1 93 ? -6.780 12.173 9.060 1.00 81.75 93 TYR A N 1
ATOM 764 C CA . TYR A 1 93 ? -6.761 11.539 10.371 1.00 81.75 93 TYR A CA 1
ATOM 765 C C . TYR A 1 93 ? -5.339 11.356 10.926 1.00 81.75 93 TYR A C 1
ATOM 767 O O . TYR A 1 93 ? -4.528 10.580 10.416 1.00 81.75 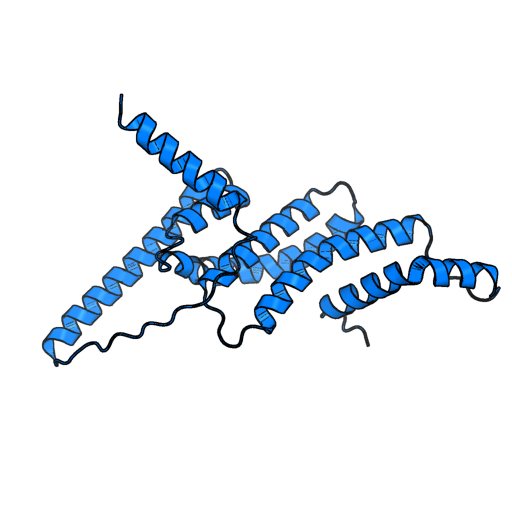93 TYR A O 1
ATOM 775 N N . GLN A 1 94 ? -5.037 12.014 12.053 1.00 84.88 94 GLN A N 1
ATOM 776 C CA . GLN A 1 94 ? -3.715 11.938 12.695 1.00 84.88 94 GLN A CA 1
ATOM 777 C C . GLN A 1 94 ? -3.336 10.513 13.128 1.00 84.88 94 GLN A C 1
ATOM 779 O O . GLN A 1 94 ? -2.162 10.141 13.061 1.00 84.88 94 GLN A O 1
ATOM 784 N N . PHE A 1 95 ? -4.307 9.710 13.572 1.00 81.12 95 PHE A N 1
ATOM 785 C CA . PHE A 1 95 ? -4.055 8.328 13.984 1.00 81.12 95 PHE A CA 1
ATOM 786 C C . PHE A 1 95 ? -3.619 7.451 12.800 1.00 81.12 95 PHE A C 1
ATOM 788 O O . PHE A 1 95 ? -2.706 6.642 12.961 1.00 81.12 95 PHE A O 1
ATOM 795 N N . LEU A 1 96 ? -4.183 7.669 11.603 1.00 81.88 96 LEU A N 1
ATOM 796 C CA . LEU A 1 96 ? -3.755 6.971 10.391 1.00 81.88 96 LEU A CA 1
ATOM 797 C C . LEU A 1 96 ? -2.318 7.320 10.030 1.00 81.88 96 LEU A C 1
ATOM 799 O O . LEU A 1 96 ? -1.534 6.413 9.774 1.00 81.88 96 LEU A O 1
ATOM 803 N N . ARG A 1 97 ? -1.931 8.599 10.094 1.00 85.19 97 ARG A N 1
ATOM 804 C CA . ARG A 1 97 ? -0.539 9.007 9.833 1.00 85.19 97 ARG A CA 1
ATOM 805 C C . ARG A 1 97 ? 0.438 8.353 10.814 1.00 85.19 97 ARG A C 1
ATOM 807 O O . ARG A 1 97 ? 1.478 7.836 10.410 1.00 85.19 97 ARG A O 1
ATOM 814 N N . LYS A 1 98 ? 0.082 8.310 12.105 1.00 85.06 98 LYS A N 1
ATOM 815 C CA . LYS A 1 98 ? 0.884 7.639 13.146 1.00 85.06 98 LYS A CA 1
ATOM 816 C C . LYS A 1 98 ? 1.035 6.135 12.899 1.00 85.06 98 LYS A C 1
ATOM 818 O O . LYS A 1 98 ? 2.098 5.595 13.187 1.00 85.06 98 LYS A O 1
ATOM 823 N N . MET A 1 99 ? 0.005 5.478 12.365 1.00 82.75 99 MET A N 1
ATOM 824 C CA . MET A 1 99 ? 0.048 4.063 11.984 1.00 82.75 99 MET A CA 1
ATOM 825 C C . MET A 1 99 ? 0.844 3.836 10.688 1.00 82.75 99 MET A C 1
ATOM 827 O O . MET A 1 99 ? 1.655 2.915 10.612 1.00 82.75 99 MET A O 1
ATOM 831 N N . ALA A 1 100 ? 0.646 4.684 9.679 1.00 84.62 100 ALA A N 1
ATOM 832 C CA . ALA A 1 100 ? 1.241 4.542 8.355 1.00 84.62 100 ALA A CA 1
ATOM 833 C C . ALA A 1 100 ? 2.759 4.756 8.365 1.00 84.62 100 ALA A C 1
ATOM 835 O O . ALA A 1 100 ? 3.477 4.007 7.709 1.00 84.62 100 ALA A O 1
ATOM 836 N N . ASN A 1 101 ? 3.267 5.712 9.148 1.00 84.44 101 ASN A N 1
ATOM 837 C CA . ASN A 1 101 ? 4.698 6.032 9.218 1.00 84.44 101 ASN A CA 1
ATOM 838 C C . ASN A 1 101 ? 5.607 4.819 9.517 1.00 84.44 101 ASN A C 1
ATOM 840 O O . ASN A 1 101 ? 6.497 4.534 8.713 1.00 84.44 101 ASN A O 1
ATOM 844 N N . PRO A 1 102 ? 5.416 4.055 10.612 1.00 84.25 102 PRO A N 1
ATOM 845 C CA . PRO A 1 102 ? 6.259 2.893 10.893 1.00 84.25 102 PRO A CA 1
ATOM 846 C C . PRO A 1 102 ? 6.096 1.771 9.856 1.00 84.25 102 PRO A C 1
ATOM 848 O O . PRO A 1 102 ? 7.053 1.040 9.592 1.00 84.25 102 PRO A O 1
ATOM 851 N N . MET A 1 103 ? 4.912 1.627 9.250 1.00 82.94 103 MET A N 1
ATOM 852 C CA . MET A 1 103 ? 4.674 0.645 8.185 1.00 82.94 103 MET A CA 1
ATOM 853 C C . MET A 1 103 ? 5.403 1.030 6.897 1.00 82.94 103 MET A C 1
ATOM 855 O O . MET A 1 103 ? 6.052 0.181 6.286 1.00 82.94 103 MET A O 1
ATOM 859 N N . LYS A 1 104 ? 5.367 2.315 6.536 1.00 84.94 104 LYS A N 1
ATOM 860 C CA . LYS A 1 104 ? 6.078 2.889 5.394 1.00 84.94 104 LYS A CA 1
ATOM 861 C C . LYS A 1 104 ? 7.582 2.707 5.534 1.00 84.94 104 LYS A C 1
ATOM 863 O O . LYS A 1 104 ? 8.195 2.219 4.598 1.00 84.94 104 LYS A O 1
ATOM 868 N N . ILE A 1 105 ? 8.166 3.020 6.693 1.00 86.75 105 ILE A N 1
ATOM 869 C CA . ILE A 1 105 ? 9.614 2.860 6.923 1.00 86.75 105 ILE A CA 1
ATOM 870 C C . ILE A 1 105 ? 10.046 1.410 6.669 1.00 86.75 105 ILE A C 1
ATOM 872 O O . ILE A 1 105 ? 11.039 1.157 5.986 1.00 86.75 105 ILE A O 1
ATOM 876 N N . LYS A 1 106 ? 9.278 0.439 7.181 1.00 84.50 106 LYS A N 1
ATOM 877 C CA . LYS A 1 106 ? 9.552 -0.982 6.933 1.00 84.50 106 LYS A CA 1
ATOM 878 C C . LYS A 1 106 ? 9.395 -1.338 5.458 1.00 84.50 106 LYS A C 1
ATOM 880 O O . LYS A 1 106 ? 10.242 -2.042 4.927 1.00 84.50 106 LYS A O 1
ATOM 885 N N . PHE A 1 107 ? 8.345 -0.849 4.804 1.00 86.25 107 PHE A N 1
ATOM 886 C CA . PHE A 1 107 ? 8.111 -1.093 3.384 1.00 86.25 107 PHE A CA 1
ATOM 887 C C . PHE A 1 107 ? 9.216 -0.504 2.504 1.00 86.25 107 PHE A C 1
ATOM 889 O O . PHE A 1 107 ? 9.696 -1.176 1.601 1.00 86.25 107 PHE A O 1
ATOM 896 N N . GLU A 1 108 ? 9.651 0.726 2.773 1.00 86.94 108 GLU A N 1
ATOM 897 C CA . GLU A 1 108 ? 10.678 1.422 1.993 1.00 86.94 108 GLU A CA 1
ATOM 898 C C . GLU A 1 108 ? 12.020 0.710 2.024 1.00 86.94 108 GLU A C 1
ATOM 900 O O . GLU A 1 108 ? 12.696 0.660 0.999 1.00 86.94 108 GLU A O 1
ATOM 905 N N . LYS A 1 109 ? 12.362 0.086 3.156 1.00 86.94 109 LYS A N 1
ATOM 906 C CA . LYS A 1 109 ? 13.538 -0.777 3.244 1.00 86.94 109 LYS A CA 1
ATOM 907 C C . LYS A 1 109 ? 13.507 -1.873 2.169 1.00 86.94 109 LYS A C 1
ATOM 909 O O . LYS A 1 109 ? 14.447 -1.985 1.394 1.00 86.94 109 LYS A O 1
ATOM 914 N N . TYR A 1 110 ? 12.409 -2.625 2.084 1.00 82.62 110 TYR A N 1
ATOM 915 C CA . TYR A 1 110 ? 12.266 -3.702 1.096 1.00 82.62 110 TYR A CA 1
ATOM 916 C C . TYR A 1 110 ? 12.078 -3.176 -0.331 1.00 82.62 110 TYR A C 1
ATOM 918 O O . TYR A 1 110 ? 12.590 -3.757 -1.281 1.00 82.62 110 TYR A O 1
ATOM 926 N N . TRP A 1 111 ? 11.368 -2.061 -0.501 1.00 85.69 111 TRP A N 1
ATOM 927 C CA . TRP A 1 111 ? 11.158 -1.439 -1.807 1.00 85.69 111 TRP A CA 1
ATOM 928 C C . TRP A 1 111 ? 12.479 -1.015 -2.454 1.00 85.69 111 TRP A C 1
ATOM 930 O O . TRP A 1 111 ? 12.694 -1.272 -3.636 1.00 85.69 111 TRP A O 1
ATOM 940 N N . ASN A 1 112 ? 13.387 -0.411 -1.690 1.00 84.12 112 ASN A N 1
ATOM 941 C CA . ASN A 1 112 ? 14.675 0.034 -2.220 1.00 84.12 112 ASN A CA 1
ATOM 942 C C . ASN A 1 112 ? 15.573 -1.141 -2.640 1.00 84.12 112 ASN A C 1
ATOM 944 O O . ASN A 1 112 ? 16.330 -1.003 -3.593 1.00 84.12 112 ASN A O 1
ATOM 948 N N . GLU A 1 113 ? 15.461 -2.290 -1.970 1.00 81.00 113 GLU A N 1
ATOM 949 C CA . GLU A 1 113 ? 16.226 -3.500 -2.297 1.00 81.00 113 GLU A CA 1
ATOM 950 C C . GLU A 1 113 ? 15.616 -4.278 -3.478 1.00 81.00 113 GLU A C 1
ATOM 952 O O . GLU A 1 113 ? 16.343 -4.809 -4.314 1.00 81.00 113 GLU A O 1
ATOM 957 N N . CYS A 1 114 ? 14.284 -4.344 -3.575 1.00 79.12 114 CYS A N 1
ATOM 958 C CA . CYS A 1 114 ? 13.604 -5.241 -4.515 1.00 79.12 114 CYS A CA 1
ATOM 959 C C . CYS A 1 114 ? 12.949 -4.547 -5.717 1.00 79.12 114 CYS A C 1
ATOM 961 O O . CYS A 1 114 ? 12.574 -5.240 -6.658 1.00 79.12 114 CYS A O 1
ATOM 963 N N . SER A 1 115 ? 12.788 -3.218 -5.728 1.00 77.06 115 SER A N 1
ATOM 964 C CA . SER A 1 115 ? 12.075 -2.499 -6.808 1.00 77.06 115 SER A CA 1
ATOM 965 C C . SER A 1 115 ? 12.654 -2.773 -8.196 1.00 77.06 115 SER A C 1
ATOM 967 O O . SER A 1 115 ? 11.899 -3.008 -9.138 1.00 77.06 115 SER A O 1
ATOM 969 N N . LEU A 1 116 ? 13.984 -2.829 -8.313 1.00 77.69 116 LEU A N 1
ATOM 970 C CA . LEU A 1 116 ? 14.653 -3.166 -9.569 1.00 77.69 116 LEU A CA 1
ATOM 971 C C . LEU A 1 116 ? 14.403 -4.625 -9.974 1.00 77.69 116 LEU A C 1
ATOM 973 O O . LEU A 1 116 ? 14.060 -4.894 -11.118 1.00 77.69 116 LEU A O 1
ATOM 977 N N . VAL A 1 117 ? 14.482 -5.574 -9.042 1.00 76.50 117 VAL A N 1
ATOM 978 C CA . VAL A 1 117 ? 14.228 -6.999 -9.334 1.00 76.50 117 VAL A CA 1
ATOM 979 C C . VAL A 1 117 ? 12.764 -7.241 -9.713 1.00 76.50 117 VAL A C 1
ATOM 981 O O . VAL A 1 117 ? 12.462 -8.033 -10.601 1.00 76.50 117 VAL A O 1
ATOM 984 N N . LEU A 1 118 ? 11.828 -6.522 -9.097 1.00 73.19 118 LEU A N 1
ATOM 985 C CA . LEU A 1 118 ? 10.408 -6.614 -9.439 1.00 73.19 118 LEU A CA 1
ATOM 986 C C . LEU A 1 118 ? 10.106 -6.009 -10.823 1.00 73.19 118 LEU A C 1
ATOM 988 O O . LEU A 1 118 ? 9.114 -6.381 -11.448 1.00 73.19 118 LEU A O 1
ATOM 992 N N . SER A 1 119 ? 10.986 -5.146 -11.348 1.00 70.12 119 SER A N 1
ATOM 993 C CA . SER A 1 119 ? 10.883 -4.619 -12.715 1.00 70.12 119 SER A CA 1
ATOM 994 C C . SER A 1 119 ? 11.171 -5.664 -13.808 1.00 70.12 119 SER A C 1
ATOM 996 O O . SER A 1 119 ? 10.916 -5.411 -14.978 1.00 70.12 119 SER A O 1
ATOM 998 N N . VAL A 1 120 ? 11.557 -6.897 -13.448 1.00 72.06 120 VAL A N 1
ATOM 999 C CA . VAL A 1 120 ? 11.583 -8.063 -14.360 1.00 72.06 120 VAL A CA 1
ATOM 1000 C C . VAL A 1 120 ? 10.203 -8.338 -14.989 1.00 72.06 120 VAL A C 1
ATOM 1002 O O . VAL A 1 120 ? 10.124 -9.008 -16.015 1.00 72.06 120 VAL A O 1
ATOM 1005 N N . VAL A 1 121 ? 9.111 -7.757 -14.465 1.00 74.06 121 VAL A N 1
ATOM 1006 C CA . VAL A 1 121 ? 7.800 -7.720 -15.149 1.00 74.06 121 VAL A CA 1
ATOM 1007 C C . VAL A 1 121 ? 7.874 -7.207 -16.594 1.00 74.06 121 VAL A C 1
ATOM 1009 O O . VAL A 1 121 ? 7.023 -7.558 -17.402 1.00 74.06 121 VAL A O 1
ATOM 1012 N N . VAL A 1 122 ? 8.905 -6.435 -16.951 1.00 74.12 122 VAL A N 1
ATOM 1013 C CA . VAL A 1 122 ? 9.141 -5.956 -18.322 1.00 74.12 122 VAL A CA 1
ATOM 1014 C C . VAL A 1 122 ? 9.327 -7.100 -19.320 1.00 74.12 122 VAL A C 1
ATOM 1016 O O . VAL A 1 122 ? 8.974 -6.950 -20.490 1.00 74.12 122 VAL A O 1
ATOM 1019 N N . PHE A 1 123 ? 9.824 -8.253 -18.867 1.00 70.56 123 PHE A N 1
ATOM 1020 C CA . PHE A 1 123 ? 9.943 -9.449 -19.700 1.00 70.56 123 PHE A CA 1
ATOM 1021 C C . PHE A 1 123 ? 8.599 -10.126 -19.983 1.00 70.56 123 PHE A C 1
ATOM 1023 O O . PHE A 1 123 ? 8.541 -11.011 -20.835 1.00 70.56 123 PHE A O 1
ATOM 1030 N N . ASP A 1 124 ? 7.514 -9.726 -19.312 1.00 71.31 124 ASP A N 1
ATOM 1031 C CA . ASP A 1 124 ? 6.175 -10.178 -19.671 1.00 71.31 124 ASP A CA 1
ATOM 1032 C C . ASP A 1 124 ? 5.720 -9.472 -20.965 1.00 71.31 124 ASP A C 1
ATOM 1034 O O . ASP A 1 124 ? 5.541 -8.244 -20.974 1.00 71.31 124 ASP A O 1
ATOM 1038 N N . PRO A 1 125 ? 5.477 -10.224 -22.059 1.00 67.69 125 PRO A N 1
ATOM 1039 C CA . PRO A 1 125 ? 5.082 -9.657 -23.347 1.00 67.69 125 PRO A CA 1
ATOM 1040 C C . PRO A 1 125 ? 3.805 -8.812 -23.289 1.00 67.69 125 PRO A C 1
ATOM 1042 O O . PRO A 1 125 ? 3.617 -7.945 -24.148 1.00 67.69 125 PRO A O 1
ATOM 1045 N N . LYS A 1 126 ? 2.928 -9.067 -22.304 1.00 67.56 126 LYS A N 1
ATOM 1046 C CA . LYS A 1 126 ? 1.659 -8.351 -22.127 1.00 67.56 126 LYS A CA 1
ATOM 1047 C C . LYS A 1 126 ? 1.849 -6.951 -21.550 1.00 67.56 126 LYS A C 1
ATOM 1049 O O . LYS A 1 126 ? 1.133 -6.037 -21.943 1.00 67.56 126 LYS A O 1
ATOM 1054 N N . TYR A 1 127 ? 2.801 -6.779 -20.636 1.00 70.50 127 TYR A N 1
ATOM 1055 C CA . TYR A 1 127 ? 2.932 -5.558 -19.837 1.00 70.50 127 TYR A CA 1
ATOM 1056 C C . TYR A 1 127 ? 4.053 -4.639 -20.315 1.00 70.50 127 TYR A C 1
ATOM 1058 O O . TYR A 1 127 ? 3.883 -3.415 -20.301 1.00 70.50 127 TYR A O 1
ATOM 1066 N N . LYS A 1 128 ? 5.172 -5.225 -20.771 1.00 78.19 128 LYS A N 1
ATOM 1067 C CA . LYS A 1 128 ? 6.373 -4.504 -21.224 1.00 78.19 128 LYS A CA 1
ATOM 1068 C C . LYS A 1 128 ? 6.827 -3.445 -20.196 1.00 78.19 128 LYS A C 1
ATOM 1070 O O . LYS A 1 128 ? 6.498 -3.515 -19.013 1.00 78.19 128 LYS A O 1
ATOM 1075 N N . ILE A 1 129 ? 7.593 -2.445 -20.640 1.00 81.81 129 ILE A N 1
ATOM 1076 C CA . ILE A 1 129 ? 8.041 -1.315 -19.806 1.00 81.81 129 ILE A CA 1
ATOM 1077 C C . ILE A 1 129 ? 6.898 -0.380 -19.388 1.00 81.81 129 ILE A C 1
ATOM 1079 O O . ILE A 1 129 ? 6.975 0.264 -18.344 1.00 81.81 129 ILE A O 1
ATOM 1083 N N . SER A 1 130 ? 5.793 -0.381 -20.136 1.00 81.06 130 SER A N 1
ATOM 1084 C CA . SER A 1 130 ? 4.656 0.519 -19.930 1.00 81.06 130 SER A CA 1
ATOM 1085 C C . SER A 1 130 ? 4.000 0.366 -18.555 1.00 81.06 130 SER A C 1
ATOM 1087 O O . SER A 1 130 ? 3.543 1.349 -17.974 1.00 81.06 130 SER A O 1
ATOM 1089 N N . LEU A 1 131 ? 3.979 -0.846 -17.988 1.00 82.06 131 LEU A N 1
ATOM 1090 C CA . LEU A 1 131 ? 3.465 -1.053 -16.630 1.00 82.06 131 LEU A CA 1
ATOM 1091 C C . LEU A 1 131 ? 4.364 -0.396 -15.568 1.00 82.06 131 LEU A C 1
ATOM 1093 O O . LEU A 1 131 ? 3.863 0.177 -14.598 1.00 82.06 131 LEU A O 1
ATOM 1097 N N . VAL A 1 132 ? 5.685 -0.452 -15.760 1.00 83.81 132 VAL A N 1
ATOM 1098 C CA . VAL A 1 132 ? 6.661 0.192 -14.870 1.00 83.81 132 VAL A CA 1
ATOM 1099 C C . VAL A 1 132 ? 6.535 1.708 -14.969 1.00 83.81 132 VAL A C 1
ATOM 1101 O O . VAL A 1 132 ? 6.427 2.374 -13.942 1.00 83.81 132 VAL A O 1
ATOM 1104 N N . GLU A 1 133 ? 6.451 2.247 -16.186 1.00 85.50 133 GLU A N 1
ATOM 1105 C CA . GLU A 1 133 ? 6.232 3.676 -16.434 1.00 85.50 133 GLU A CA 1
ATOM 1106 C C . GLU A 1 133 ? 4.958 4.179 -15.755 1.00 85.50 133 GLU A C 1
ATOM 1108 O O . GLU A 1 133 ? 4.986 5.187 -15.050 1.00 85.50 133 GLU A O 1
ATOM 1113 N N . TYR A 1 134 ? 3.844 3.460 -15.903 1.00 87.44 134 TYR A N 1
ATOM 1114 C CA . TYR A 1 134 ? 2.571 3.827 -15.288 1.00 87.44 134 TYR A CA 1
ATOM 1115 C C . TYR A 1 134 ? 2.676 3.964 -13.764 1.00 87.44 134 TYR A C 1
ATOM 1117 O O . TYR A 1 134 ? 2.274 4.981 -13.186 1.00 87.44 134 TYR A O 1
ATOM 1125 N N . TYR A 1 135 ? 3.224 2.949 -13.092 1.00 87.31 135 TYR A N 1
ATOM 1126 C CA . TYR A 1 135 ? 3.323 2.964 -11.636 1.00 87.31 135 TYR A CA 1
ATOM 1127 C C . TYR A 1 135 ? 4.388 3.939 -11.136 1.00 87.31 135 TYR A C 1
ATOM 1129 O O . TYR A 1 135 ? 4.135 4.656 -10.168 1.00 87.31 135 TYR A O 1
ATOM 1137 N N . TYR A 1 136 ? 5.541 4.036 -11.798 1.00 87.50 136 TYR A N 1
ATOM 1138 C CA . TYR A 1 136 ? 6.593 4.969 -11.393 1.00 87.50 136 TYR A CA 1
ATOM 1139 C C . TYR A 1 136 ? 6.171 6.422 -11.595 1.00 87.50 136 TYR A C 1
ATOM 1141 O O . TYR A 1 136 ? 6.453 7.240 -10.722 1.00 87.50 136 TYR A O 1
ATOM 1149 N N . ASN A 1 137 ? 5.400 6.739 -12.640 1.00 88.44 137 ASN A N 1
ATOM 1150 C CA . ASN A 1 137 ? 4.782 8.060 -12.791 1.00 88.44 137 ASN A CA 1
ATOM 1151 C C . ASN A 1 137 ? 3.851 8.390 -11.618 1.00 88.44 137 ASN A C 1
ATOM 1153 O O . ASN A 1 137 ? 3.896 9.495 -11.081 1.00 88.44 137 ASN A O 1
ATOM 1157 N N . LYS A 1 138 ? 3.045 7.426 -11.158 1.00 87.12 138 LYS A N 1
ATOM 1158 C CA . LYS A 1 138 ? 2.156 7.630 -10.002 1.00 87.12 138 LYS A CA 1
ATOM 1159 C C . LYS A 1 138 ? 2.891 7.730 -8.663 1.00 87.12 138 LYS A C 1
ATOM 1161 O O . LYS A 1 138 ? 2.413 8.431 -7.776 1.00 87.12 138 LYS A O 1
ATOM 1166 N N . ILE A 1 139 ? 4.005 7.018 -8.495 1.00 87.06 139 ILE A N 1
ATOM 1167 C CA . ILE A 1 139 ? 4.755 6.960 -7.229 1.00 87.06 139 ILE A CA 1
ATOM 1168 C C . ILE A 1 139 ? 5.747 8.125 -7.111 1.00 87.06 139 ILE A C 1
ATOM 1170 O O . ILE A 1 139 ? 5.853 8.739 -6.051 1.00 87.06 139 ILE A O 1
ATOM 1174 N N . HIS A 1 140 ? 6.484 8.426 -8.180 1.00 84.25 140 HIS A N 1
ATOM 1175 C CA . HIS A 1 140 ? 7.614 9.359 -8.172 1.00 84.25 140 HIS A CA 1
ATOM 1176 C C . HIS A 1 140 ? 7.333 10.685 -8.893 1.00 84.25 140 HIS A C 1
ATOM 1178 O O . HIS A 1 140 ? 8.127 11.619 -8.764 1.00 84.25 140 HIS A O 1
ATOM 1184 N N . GLY A 1 141 ? 6.226 10.796 -9.636 1.00 87.19 141 GLY A N 1
ATOM 1185 C CA . GLY A 1 141 ? 5.873 12.014 -10.365 1.00 87.19 141 GLY A CA 1
ATOM 1186 C C . GLY A 1 141 ? 6.958 12.407 -11.369 1.00 87.19 141 GLY A C 1
ATOM 1187 O O . GLY A 1 141 ? 7.342 11.611 -12.219 1.00 87.19 141 GLY A O 1
ATOM 1188 N N . SER A 1 142 ? 7.499 13.621 -11.246 1.00 83.06 142 SER A N 1
ATOM 1189 C CA . SER A 1 142 ? 8.530 14.149 -12.154 1.00 83.06 142 SER A CA 1
ATOM 1190 C C . SER A 1 142 ? 9.845 13.363 -12.144 1.00 83.06 142 SER A C 1
ATOM 1192 O O . SER A 1 142 ? 10.577 13.395 -13.129 1.00 83.06 142 SER A O 1
ATOM 1194 N N . LEU A 1 143 ? 10.150 12.632 -11.066 1.00 85.62 143 LEU A N 1
ATOM 1195 C CA . LEU A 1 143 ? 11.366 11.818 -10.975 1.00 85.62 143 LEU A CA 1
ATOM 1196 C C . LEU A 1 143 ? 11.228 10.454 -11.664 1.00 85.62 143 LEU A C 1
ATOM 1198 O O . LEU A 1 143 ? 12.227 9.747 -11.788 1.00 85.62 143 LEU A O 1
ATOM 1202 N N . ALA A 1 144 ? 10.026 10.075 -12.113 1.00 85.38 144 ALA A N 1
ATOM 1203 C CA . ALA A 1 144 ? 9.750 8.760 -12.687 1.00 85.38 144 ALA A CA 1
ATOM 1204 C C . ALA A 1 144 ? 10.679 8.405 -13.853 1.00 85.38 144 ALA A C 1
ATOM 1206 O O . ALA A 1 144 ? 11.163 7.277 -13.906 1.00 85.38 144 ALA A O 1
ATOM 1207 N N . ILE A 1 145 ? 11.001 9.379 -14.712 1.00 86.50 145 ILE A N 1
ATOM 1208 C CA . ILE A 1 145 ? 11.895 9.209 -15.869 1.00 86.50 145 ILE A CA 1
ATOM 1209 C C . ILE A 1 145 ? 13.236 8.610 -15.429 1.00 86.50 145 ILE A C 1
ATOM 1211 O O . ILE A 1 145 ? 13.648 7.579 -15.947 1.00 86.50 145 ILE A O 1
ATOM 1215 N N . SER A 1 146 ? 13.851 9.166 -14.382 1.00 87.12 146 SER A N 1
ATOM 1216 C CA . SER A 1 146 ? 15.143 8.686 -13.872 1.00 87.12 146 SER A CA 1
ATOM 1217 C C . SER A 1 146 ? 15.093 7.254 -13.320 1.00 87.12 146 SER A C 1
ATOM 1219 O O . SER A 1 146 ? 16.086 6.531 -13.362 1.00 87.12 146 SER A O 1
ATOM 1221 N N . TYR A 1 147 ? 13.944 6.820 -12.790 1.00 84.88 147 TYR A N 1
ATOM 1222 C CA . TYR A 1 147 ? 13.766 5.452 -12.301 1.00 84.88 147 TYR A CA 1
ATOM 1223 C C . TYR A 1 147 ? 13.487 4.475 -13.443 1.00 84.88 147 TYR A C 1
ATOM 1225 O O . TYR A 1 147 ? 13.971 3.346 -13.399 1.00 84.88 147 TYR A O 1
ATOM 1233 N N . VAL A 1 148 ? 12.747 4.901 -14.469 1.00 86.06 148 VAL A N 1
ATOM 1234 C CA . VAL A 1 148 ? 12.520 4.105 -15.683 1.00 86.06 148 VAL A CA 1
ATOM 1235 C C . VAL A 1 148 ? 13.832 3.920 -16.449 1.00 86.06 148 VAL A C 1
ATOM 1237 O O . VAL A 1 148 ? 14.143 2.803 -16.850 1.00 86.06 148 VAL A O 1
ATOM 1240 N N . GLU A 1 149 ? 14.652 4.966 -16.564 1.00 87.19 149 GLU A N 1
ATOM 1241 C CA . GLU A 1 149 ? 15.989 4.884 -17.165 1.00 87.19 149 GLU A CA 1
ATOM 1242 C C . GLU A 1 149 ? 16.887 3.888 -16.428 1.00 87.19 149 GLU A C 1
ATOM 1244 O O . GLU A 1 149 ? 17.547 3.077 -17.067 1.00 87.19 149 GLU A O 1
ATOM 1249 N N . LYS A 1 150 ? 16.864 3.868 -15.088 1.00 86.38 150 LYS A N 1
ATOM 1250 C CA . LYS A 1 150 ? 17.604 2.862 -14.303 1.00 86.38 150 LYS A CA 1
ATOM 1251 C C . LYS A 1 150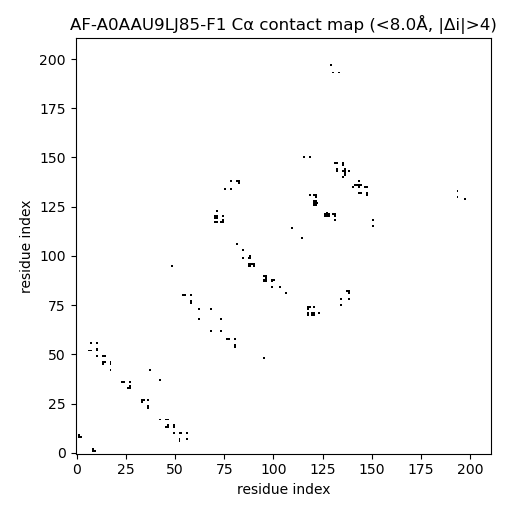 ? 17.165 1.433 -14.617 1.00 86.38 150 LYS A 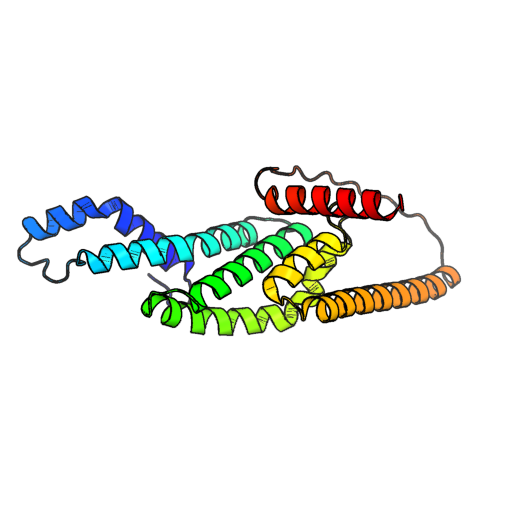C 1
ATOM 1253 O O . LYS A 1 150 ? 18.015 0.554 -14.718 1.00 86.38 150 LYS A O 1
ATOM 1258 N N . VAL A 1 151 ? 15.860 1.202 -14.773 1.00 85.88 151 VAL A N 1
ATOM 1259 C CA . VAL A 1 151 ? 15.328 -0.110 -15.178 1.00 85.88 151 VAL A CA 1
ATOM 1260 C C . VAL A 1 151 ? 15.813 -0.463 -16.584 1.00 85.88 151 VAL A C 1
ATOM 1262 O O . VAL A 1 151 ? 16.280 -1.576 -16.805 1.00 85.88 151 VAL A O 1
ATOM 1265 N N . HIS A 1 152 ? 15.765 0.486 -17.518 1.00 85.38 152 HIS A N 1
ATOM 1266 C CA . HIS A 1 152 ? 16.235 0.283 -18.885 1.00 85.38 152 HIS A CA 1
ATOM 1267 C C . HIS A 1 152 ? 17.734 -0.046 -18.943 1.00 85.38 152 HIS A C 1
ATOM 1269 O O . HIS A 1 152 ? 18.122 -1.006 -19.604 1.00 85.38 152 HIS A O 1
ATOM 1275 N N . SER A 1 153 ? 18.573 0.695 -18.217 1.00 86.75 153 SER A N 1
ATOM 1276 C CA . SER A 1 153 ? 20.013 0.427 -18.135 1.00 86.75 153 SER A CA 1
ATOM 1277 C C . SER A 1 153 ? 20.305 -0.952 -17.551 1.00 86.75 153 SER A C 1
ATOM 1279 O O . SER A 1 153 ? 21.088 -1.692 -18.133 1.00 86.75 153 SER A O 1
ATOM 1281 N N . ALA A 1 154 ? 19.623 -1.346 -16.471 1.00 86.00 154 ALA A N 1
ATOM 1282 C CA . ALA A 1 154 ? 19.796 -2.674 -15.883 1.00 86.00 154 ALA A CA 1
ATOM 1283 C C . ALA A 1 154 ? 19.387 -3.807 -16.845 1.00 86.00 154 ALA A C 1
ATOM 1285 O O . ALA A 1 154 ? 20.036 -4.848 -16.893 1.00 86.00 154 ALA A O 1
ATOM 1286 N N . LEU A 1 155 ? 18.326 -3.610 -17.638 1.00 85.06 155 LEU A N 1
ATOM 1287 C CA . LEU A 1 155 ? 17.913 -4.571 -18.667 1.00 85.06 155 LEU A CA 1
ATOM 1288 C C . LEU A 1 155 ? 18.942 -4.685 -19.796 1.00 85.06 155 LEU A C 1
ATOM 1290 O O . LEU A 1 155 ? 19.193 -5.789 -20.276 1.00 85.06 155 LEU A O 1
ATOM 1294 N N . LEU A 1 156 ? 19.535 -3.564 -20.214 1.00 85.25 156 LEU A N 1
ATOM 1295 C CA . LEU A 1 156 ? 20.598 -3.553 -21.219 1.00 85.25 156 LEU A CA 1
ATOM 1296 C C . LEU A 1 156 ? 21.873 -4.229 -20.709 1.00 85.25 156 LEU A C 1
ATOM 1298 O O . LEU A 1 156 ? 22.468 -5.011 -21.441 1.00 85.25 156 LEU A O 1
ATOM 1302 N N . GLU A 1 157 ? 22.277 -3.960 -19.467 1.00 87.38 157 GLU A N 1
ATOM 1303 C CA . GLU A 1 157 ? 23.420 -4.626 -18.833 1.00 87.38 157 GLU A CA 1
ATOM 1304 C C . GLU A 1 157 ? 23.215 -6.143 -18.787 1.00 87.38 157 GLU A C 1
ATOM 1306 O O . GLU A 1 157 ? 24.082 -6.888 -19.239 1.00 87.38 157 GLU A O 1
ATOM 1311 N N . LEU A 1 158 ? 22.033 -6.597 -18.353 1.00 85.06 158 LEU A N 1
ATOM 1312 C CA . LEU A 1 158 ? 21.684 -8.018 -18.336 1.00 85.06 158 LEU A CA 1
ATOM 1313 C C . LEU A 1 158 ? 21.688 -8.637 -19.743 1.00 85.06 158 LEU A C 1
ATOM 1315 O O . LEU A 1 158 ? 22.114 -9.777 -19.922 1.00 85.06 158 LEU A O 1
ATOM 1319 N N . PHE A 1 159 ? 21.200 -7.904 -20.746 1.00 84.44 159 PHE A N 1
ATOM 1320 C CA . PHE A 1 159 ? 21.223 -8.358 -22.135 1.00 84.44 159 PHE A CA 1
ATOM 1321 C C . PHE A 1 159 ? 22.655 -8.512 -22.654 1.00 84.44 159 PHE A C 1
ATOM 1323 O O . PHE A 1 159 ? 22.962 -9.530 -23.268 1.00 84.44 159 PHE A O 1
ATOM 1330 N N . ASN A 1 160 ? 23.526 -7.539 -22.382 1.00 86.94 160 ASN A N 1
ATOM 1331 C CA . ASN A 1 160 ? 24.926 -7.582 -22.800 1.00 86.94 160 ASN A CA 1
ATOM 1332 C C . ASN A 1 160 ? 25.674 -8.739 -22.124 1.00 86.94 160 ASN A C 1
ATOM 1334 O O . ASN A 1 160 ? 26.361 -9.490 -22.806 1.00 86.94 160 ASN A O 1
ATOM 1338 N N . GLU A 1 161 ? 25.480 -8.940 -20.816 1.00 87.44 161 GLU A N 1
ATOM 1339 C CA . GLU A 1 161 ? 26.063 -10.073 -20.083 1.00 87.44 161 GLU A CA 1
ATOM 1340 C C . GLU A 1 161 ? 25.593 -11.419 -20.662 1.00 87.44 161 GLU A C 1
ATOM 1342 O O . GLU A 1 161 ? 26.377 -12.357 -20.826 1.00 87.44 161 GLU A O 1
ATOM 1347 N N . TYR A 1 162 ? 24.314 -11.516 -21.032 1.00 85.06 162 TYR A N 1
ATOM 1348 C CA . TYR A 1 162 ? 23.771 -12.710 -21.672 1.00 85.06 162 TYR A CA 1
ATOM 1349 C C . TYR A 1 162 ? 24.318 -12.936 -23.092 1.00 85.06 162 TYR A C 1
ATOM 1351 O O . TYR A 1 162 ? 24.578 -14.080 -23.471 1.00 85.06 162 TYR A O 1
ATOM 1359 N N . ASP A 1 163 ? 24.504 -11.877 -23.883 1.00 86.44 163 ASP A N 1
ATOM 1360 C CA . ASP A 1 163 ? 25.083 -11.961 -25.230 1.00 86.44 163 ASP A CA 1
ATOM 1361 C C . ASP A 1 163 ? 26.563 -12.372 -25.181 1.00 86.44 163 ASP A C 1
ATOM 1363 O O . ASP A 1 163 ? 26.975 -13.285 -25.903 1.00 86.44 163 ASP A O 1
ATOM 1367 N N . GLU A 1 164 ? 27.338 -11.803 -24.251 1.00 86.94 164 GLU A N 1
ATOM 1368 C CA . GLU A 1 164 ? 28.715 -12.221 -23.963 1.00 86.94 164 GLU A CA 1
ATOM 1369 C C . GLU A 1 164 ? 28.762 -13.701 -23.557 1.00 86.94 164 GLU A C 1
ATOM 1371 O O . GLU A 1 164 ? 29.528 -14.481 -24.132 1.00 86.94 164 GLU A O 1
ATOM 1376 N N . TYR A 1 165 ? 27.878 -14.140 -22.655 1.00 84.06 165 TYR A N 1
ATOM 1377 C CA . TYR A 1 165 ? 27.758 -15.549 -22.273 1.00 84.06 165 TYR A CA 1
ATOM 1378 C C . TYR A 1 165 ? 27.448 -16.461 -23.471 1.00 84.06 165 TYR A C 1
ATOM 1380 O O . TYR A 1 165 ? 28.079 -17.505 -23.640 1.00 84.06 165 TYR A O 1
ATOM 1388 N N . LEU A 1 166 ? 26.503 -16.079 -24.335 1.00 79.12 166 LEU A N 1
ATOM 1389 C CA . LEU A 1 166 ? 26.167 -16.842 -25.539 1.00 79.12 166 LEU A CA 1
ATOM 1390 C C . LEU A 1 166 ? 27.312 -16.885 -26.552 1.00 79.12 166 LEU A C 1
ATOM 1392 O O . LEU A 1 166 ? 27.441 -17.882 -27.269 1.00 79.12 166 LEU A O 1
ATOM 1396 N N . SER A 1 167 ? 28.118 -15.827 -26.633 1.00 77.50 167 SER A N 1
ATOM 1397 C CA . SER A 1 167 ? 29.288 -15.778 -27.508 1.00 77.50 167 SER A CA 1
ATOM 1398 C C . SER A 1 167 ? 30.344 -16.802 -27.070 1.00 77.50 167 SER A C 1
ATOM 1400 O O . SER A 1 167 ? 30.811 -17.575 -27.903 1.00 77.50 167 SER A O 1
ATOM 1402 N N . HIS A 1 168 ? 30.580 -16.930 -25.759 1.00 71.00 168 HIS A N 1
ATOM 1403 C CA . HIS A 1 168 ? 31.452 -17.950 -25.172 1.00 71.00 168 HIS A CA 1
ATOM 1404 C C . HIS A 1 168 ? 30.858 -19.369 -25.237 1.00 71.00 168 HIS A C 1
ATOM 1406 O O . HIS A 1 168 ? 31.578 -20.336 -25.465 1.00 71.00 168 HIS A O 1
ATOM 1412 N N . TYR A 1 169 ? 29.537 -19.521 -25.101 1.00 63.50 169 TYR A N 1
ATOM 1413 C CA . TYR A 1 169 ? 28.876 -20.834 -25.148 1.00 63.50 169 TYR A CA 1
ATOM 1414 C C . TYR A 1 169 ? 28.835 -21.437 -26.564 1.00 63.50 169 TYR A C 1
ATOM 1416 O O . TYR A 1 169 ? 28.935 -22.655 -26.739 1.00 63.50 169 TYR A O 1
ATOM 1424 N N . LYS A 1 170 ? 28.708 -20.594 -27.600 1.00 58.94 170 LYS A N 1
ATOM 1425 C CA . LYS A 1 170 ? 28.731 -21.022 -29.011 1.00 58.94 170 LYS A CA 1
ATOM 1426 C C . LYS A 1 170 ? 30.094 -21.556 -29.460 1.00 58.94 170 LYS A C 1
ATOM 1428 O O . LYS A 1 170 ? 30.133 -22.285 -30.450 1.00 58.94 170 LYS A O 1
ATOM 1433 N N . GLU A 1 171 ? 31.173 -21.241 -28.745 1.00 56.72 171 GLU A N 1
ATOM 1434 C CA . GLU A 1 171 ? 32.509 -21.784 -29.013 1.00 56.72 171 GLU A CA 1
ATOM 1435 C C . GLU A 1 171 ? 32.696 -23.215 -28.470 1.00 56.72 171 GLU A C 1
ATOM 1437 O O . GLU A 1 171 ? 33.530 -23.945 -29.005 1.00 56.72 171 GLU A O 1
ATOM 1442 N N . GLU A 1 172 ? 31.889 -23.674 -27.498 1.00 56.81 172 GLU A N 1
ATOM 1443 C CA . GLU A 1 172 ? 32.136 -24.957 -26.812 1.00 56.81 172 GLU A CA 1
ATOM 1444 C C . GLU A 1 172 ? 31.110 -26.089 -27.029 1.00 56.81 172 GLU A C 1
ATOM 1446 O O . GLU A 1 172 ? 31.507 -27.245 -26.895 1.00 56.81 172 GLU A O 1
ATOM 1451 N N . SER A 1 173 ? 29.832 -25.879 -27.393 1.00 45.91 173 SER A N 1
ATOM 1452 C CA . SER A 1 173 ? 28.950 -26.997 -27.841 1.00 45.91 173 SER A CA 1
ATOM 1453 C C . SER A 1 173 ? 27.529 -26.598 -28.286 1.00 45.91 173 SER A C 1
ATOM 1455 O O . SER A 1 173 ? 26.889 -25.715 -27.728 1.00 45.91 173 SER A O 1
ATOM 1457 N N . SER A 1 174 ? 26.974 -27.328 -29.267 1.00 46.91 174 SER A N 1
ATOM 1458 C CA . SER A 1 174 ? 25.522 -27.388 -29.573 1.00 46.91 174 SER A CA 1
ATOM 1459 C C . SER A 1 174 ? 24.850 -28.460 -28.689 1.00 46.91 174 SER A C 1
ATOM 1461 O O . SER A 1 174 ? 25.439 -29.542 -28.617 1.00 46.91 174 SER A O 1
ATOM 1463 N N . PRO A 1 175 ? 23.636 -28.289 -28.089 1.00 51.59 175 PRO A N 1
ATOM 1464 C CA . PRO A 1 175 ? 22.371 -28.483 -28.838 1.00 51.59 175 PRO A CA 1
ATOM 1465 C C . PRO A 1 175 ? 21.052 -27.814 -28.310 1.00 51.59 175 PRO A C 1
ATOM 1467 O O . PRO A 1 175 ? 20.877 -27.507 -27.140 1.00 51.59 175 PRO A O 1
ATOM 1470 N N . LYS A 1 176 ? 20.079 -27.708 -29.240 1.00 47.41 176 LYS A N 1
ATOM 1471 C CA . LYS A 1 176 ? 18.584 -27.699 -29.179 1.00 47.41 176 LYS A CA 1
ATOM 1472 C C . LYS A 1 176 ? 17.832 -27.156 -27.938 1.00 47.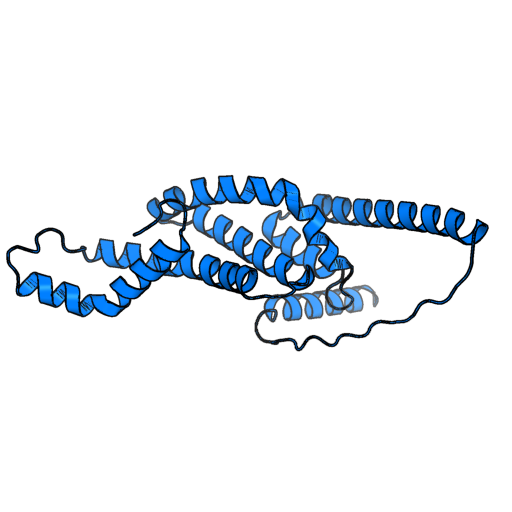41 176 LYS A C 1
ATOM 1474 O O . LYS A 1 176 ? 17.665 -27.846 -26.936 1.00 47.41 176 LYS A O 1
ATOM 1479 N N . PHE A 1 177 ? 17.156 -26.017 -28.132 1.00 38.94 177 PHE A N 1
ATOM 1480 C CA . PHE A 1 177 ? 16.131 -25.456 -27.239 1.00 38.94 177 PHE A CA 1
ATOM 1481 C C . PHE A 1 177 ? 14.803 -26.237 -27.336 1.00 38.94 177 PHE A C 1
ATOM 1483 O O . PHE A 1 177 ? 14.249 -26.400 -28.426 1.00 38.94 177 PHE A O 1
ATOM 1490 N N . ARG A 1 178 ? 14.271 -26.716 -26.203 1.00 37.28 178 ARG A N 1
ATOM 1491 C CA . ARG A 1 178 ? 12.930 -27.317 -26.096 1.00 37.28 178 ARG A CA 1
ATOM 1492 C C . ARG A 1 178 ? 12.021 -26.297 -25.405 1.00 37.28 178 ARG A C 1
ATOM 1494 O O . ARG A 1 178 ? 12.206 -26.015 -24.227 1.00 37.28 178 ARG A O 1
ATOM 1501 N N . GLY A 1 179 ? 11.090 -25.715 -26.160 1.00 37.19 179 GLY A N 1
ATOM 1502 C CA . GLY A 1 179 ? 10.153 -24.709 -25.659 1.00 37.19 179 GLY A CA 1
ATOM 1503 C C . GLY A 1 179 ? 9.229 -25.262 -24.573 1.00 37.19 179 GLY A C 1
ATOM 1504 O O . GLY A 1 179 ? 8.738 -26.387 -24.682 1.00 37.19 179 GLY A O 1
ATOM 1505 N N . PHE A 1 180 ? 8.993 -24.455 -23.540 1.00 31.20 180 PHE A N 1
ATOM 1506 C CA . PHE A 1 180 ? 7.986 -24.697 -22.513 1.00 31.20 180 PHE A CA 1
ATOM 1507 C C . PHE A 1 180 ? 6.891 -23.636 -22.658 1.00 31.20 180 PHE A C 1
ATOM 1509 O O . PHE A 1 180 ? 7.140 -22.453 -22.436 1.00 31.20 180 PHE A O 1
ATOM 1516 N N . SER A 1 181 ? 5.691 -24.056 -23.059 1.00 37.97 181 SER A N 1
ATOM 1517 C CA . SER A 1 181 ? 4.479 -23.236 -22.994 1.00 37.97 181 SER A CA 1
ATOM 1518 C C . SER A 1 181 ? 3.742 -23.564 -21.702 1.00 37.97 181 SER A C 1
ATOM 1520 O O . SER A 1 181 ? 3.465 -24.731 -21.435 1.00 37.97 181 SER A O 1
ATOM 1522 N N . SER A 1 182 ? 3.397 -22.538 -20.928 1.00 36.06 182 SER A N 1
ATOM 1523 C CA . SER A 1 182 ? 2.405 -22.644 -19.860 1.00 36.06 182 SER A CA 1
ATOM 1524 C C . SER A 1 182 ? 1.444 -21.467 -19.973 1.00 36.06 182 SER A C 1
ATOM 1526 O O . SER A 1 182 ? 1.846 -20.310 -19.842 1.00 36.06 182 SER A O 1
ATOM 1528 N N . GLU A 1 183 ? 0.185 -21.771 -20.278 1.00 35.78 183 GLU A N 1
ATOM 1529 C CA . GLU A 1 183 ? -0.926 -20.827 -20.230 1.00 35.78 183 GLU A CA 1
ATOM 1530 C C . GLU A 1 183 ? -1.388 -20.688 -18.777 1.00 35.78 183 GLU A C 1
ATOM 1532 O O . GLU A 1 183 ? -1.885 -21.636 -18.171 1.00 35.78 183 GLU A O 1
ATOM 1537 N N . ALA A 1 184 ? -1.229 -19.491 -18.211 1.00 34.31 184 ALA A N 1
ATOM 1538 C CA . ALA A 1 184 ? -1.839 -19.126 -16.940 1.00 34.31 184 ALA A CA 1
ATOM 1539 C C . ALA A 1 184 ? -3.136 -18.349 -17.203 1.00 34.31 184 ALA A C 1
ATOM 1541 O O . ALA A 1 184 ? -3.131 -17.303 -17.860 1.00 34.31 184 ALA A O 1
ATOM 1542 N N . HIS A 1 185 ? -4.243 -18.874 -16.676 1.00 34.97 185 HIS A N 1
ATOM 1543 C CA . HIS A 1 185 ? -5.560 -18.245 -16.699 1.00 34.97 185 HIS A CA 1
ATOM 1544 C C . HIS A 1 185 ? -5.529 -16.917 -15.924 1.00 34.97 185 HIS A C 1
ATOM 1546 O O . HIS A 1 185 ? -5.219 -16.878 -14.734 1.00 34.97 185 HIS A O 1
ATOM 1552 N N . PHE A 1 186 ? -5.850 -15.831 -16.623 1.00 40.12 186 PHE A N 1
ATOM 1553 C CA . PHE A 1 186 ? -5.945 -14.473 -16.094 1.00 40.12 186 PHE A CA 1
ATOM 1554 C C . PHE A 1 186 ? -7.361 -14.207 -15.564 1.00 40.12 186 PHE A C 1
ATOM 1556 O O . PHE A 1 186 ? -8.341 -14.504 -16.243 1.00 40.12 186 PHE A O 1
ATOM 1563 N N . SER A 1 187 ? -7.465 -13.634 -14.366 1.00 40.75 187 SER A N 1
ATOM 1564 C CA . SER A 1 187 ? -8.694 -13.020 -13.851 1.00 40.75 187 SER A CA 1
ATOM 1565 C C . SER A 1 187 ? -8.653 -11.530 -14.202 1.00 40.75 187 SER A C 1
ATOM 1567 O O . SER A 1 187 ? -7.821 -10.801 -13.667 1.00 40.75 187 SER A O 1
ATOM 1569 N N . ASP A 1 188 ? -9.535 -11.113 -15.106 1.00 46.34 188 ASP A N 1
ATOM 1570 C CA . ASP A 1 188 ? -9.452 -9.900 -15.940 1.00 46.34 188 ASP A CA 1
ATOM 1571 C C . ASP A 1 188 ? -9.915 -8.584 -15.273 1.00 46.34 188 ASP A C 1
ATOM 1573 O O . ASP A 1 188 ? -10.002 -7.549 -15.918 1.00 46.34 188 ASP A O 1
ATOM 1577 N N . ASP A 1 189 ? -10.217 -8.576 -13.974 1.00 55.22 189 ASP A N 1
ATOM 1578 C CA . ASP A 1 189 ? -11.041 -7.495 -13.397 1.00 55.22 189 ASP A CA 1
ATOM 1579 C C . ASP A 1 189 ? -10.259 -6.351 -12.707 1.00 55.22 189 ASP A C 1
ATOM 1581 O O . ASP A 1 189 ? -10.847 -5.410 -12.177 1.00 55.22 189 ASP A O 1
ATOM 1585 N N . GLU A 1 190 ? -8.919 -6.396 -12.665 1.00 57.03 190 GLU A N 1
ATOM 1586 C CA . GLU A 1 190 ? -8.135 -5.570 -11.720 1.00 57.03 190 GLU A CA 1
ATOM 1587 C C . GLU A 1 190 ? -7.123 -4.588 -12.341 1.00 57.03 190 GLU A C 1
ATOM 1589 O O . GLU A 1 190 ? -6.358 -3.939 -11.608 1.00 57.03 190 GLU A O 1
ATOM 1594 N N . LEU A 1 191 ? -7.130 -4.465 -13.673 1.00 61.09 191 LEU A N 1
AT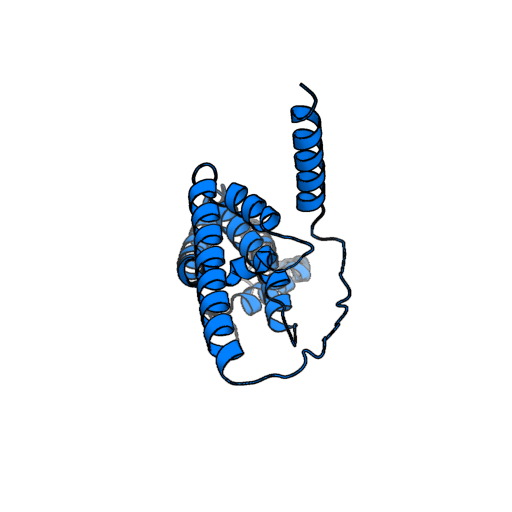OM 1595 C CA . LEU A 1 191 ? -6.236 -3.602 -14.458 1.00 61.09 191 LEU A CA 1
ATOM 1596 C C . LEU A 1 191 ? -6.958 -2.571 -15.335 1.00 61.09 191 LEU A C 1
ATOM 1598 O O . LEU A 1 191 ? -6.293 -1.847 -16.068 1.00 61.09 191 LEU A O 1
ATOM 1602 N N . CYS A 1 192 ? -8.269 -2.374 -15.168 1.00 68.06 192 CYS A N 1
ATOM 1603 C CA . CYS A 1 192 ? -9.050 -1.447 -15.998 1.00 68.06 192 CYS A CA 1
ATOM 1604 C C . CYS A 1 192 ? -8.454 -0.023 -16.083 1.00 68.06 192 CYS A C 1
ATOM 1606 O O . CYS A 1 192 ? -8.551 0.652 -17.110 1.00 68.06 192 CYS A O 1
ATOM 1608 N N . GLY A 1 193 ? -7.796 0.442 -15.013 1.00 70.50 193 GLY A N 1
ATOM 1609 C CA . GLY A 1 193 ? -7.123 1.741 -14.962 1.00 70.50 193 GLY A CA 1
ATOM 1610 C C . GLY A 1 193 ? -5.761 1.793 -15.664 1.00 70.50 193 GLY A C 1
ATOM 1611 O O . GLY A 1 193 ? -5.300 2.892 -15.977 1.00 70.5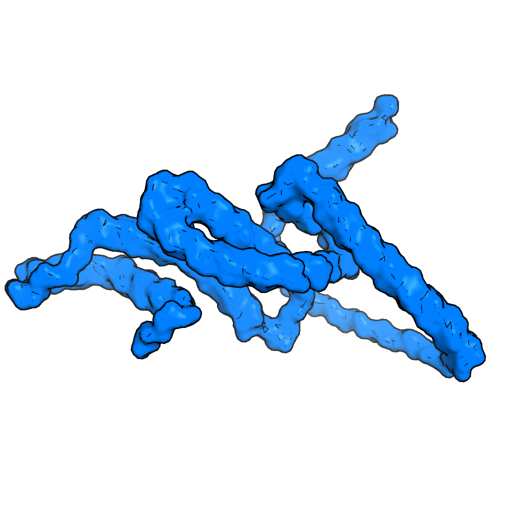0 193 GLY A O 1
ATOM 1612 N N . PHE A 1 194 ? -5.105 0.650 -15.876 1.00 71.31 194 PHE A N 1
ATOM 1613 C CA . PHE A 1 194 ? -3.957 0.512 -16.775 1.00 71.31 194 PHE A CA 1
ATOM 1614 C C . PHE A 1 194 ? -4.444 0.416 -18.220 1.00 71.31 194 PHE A C 1
ATOM 1616 O O . PHE A 1 194 ? -3.963 1.180 -19.048 1.00 71.31 194 PHE A O 1
ATOM 1623 N N . ASP A 1 195 ? -5.457 -0.407 -18.499 1.00 75.69 195 ASP A N 1
ATOM 1624 C CA . ASP A 1 195 ? -5.995 -0.594 -19.854 1.00 75.69 195 ASP A CA 1
ATOM 1625 C C . ASP A 1 195 ? -6.508 0.729 -20.437 1.00 75.69 195 ASP A C 1
ATOM 1627 O O . ASP A 1 195 ? -6.148 1.123 -21.545 1.00 75.69 195 ASP A O 1
ATOM 1631 N N . SER A 1 196 ? -7.251 1.496 -19.631 1.00 76.56 196 SER A N 1
ATOM 1632 C CA . SER A 1 196 ? -7.740 2.827 -20.013 1.00 76.56 196 SER A CA 1
ATOM 1633 C C . SER A 1 196 ? -6.609 3.828 -20.284 1.00 76.56 196 SER A C 1
ATOM 1635 O O . SER A 1 196 ? -6.751 4.716 -21.125 1.00 76.56 196 SER A O 1
ATOM 1637 N N . TRP A 1 197 ? -5.491 3.728 -19.555 1.00 79.94 197 TRP A N 1
ATOM 1638 C CA . TRP A 1 197 ? -4.325 4.584 -19.779 1.00 79.94 197 TRP A CA 1
ATOM 1639 C C . TRP A 1 197 ? -3.562 4.154 -21.035 1.00 79.94 197 TRP A C 1
ATOM 1641 O O . TRP A 1 197 ? -3.258 5.000 -21.870 1.00 79.94 197 TRP A O 1
ATOM 1651 N N . TYR A 1 198 ? -3.324 2.853 -21.205 1.00 73.56 198 TYR A N 1
ATOM 1652 C CA . TYR A 1 198 ? -2.595 2.286 -22.335 1.00 73.56 198 TYR A CA 1
ATOM 1653 C C . TYR A 1 198 ? -3.280 2.595 -23.674 1.00 73.56 198 TYR A C 1
ATOM 1655 O O . TYR A 1 198 ? -2.619 3.025 -24.619 1.00 73.56 198 TYR A O 1
ATOM 1663 N N . GLU A 1 199 ? -4.610 2.472 -23.741 1.00 73.25 199 GLU A N 1
ATOM 1664 C CA . GLU A 1 199 ? -5.395 2.835 -24.930 1.00 73.25 199 GLU A CA 1
ATOM 1665 C C . GLU A 1 199 ? -5.310 4.335 -25.259 1.00 73.25 199 GLU A C 1
ATOM 1667 O O . GLU A 1 199 ? -5.204 4.736 -26.425 1.00 73.25 199 GLU A O 1
ATOM 1672 N N . LYS A 1 200 ? -5.289 5.190 -24.230 1.00 71.69 200 LYS A N 1
ATOM 1673 C CA . LYS A 1 200 ? -5.142 6.642 -24.393 1.00 71.69 200 LYS A CA 1
ATOM 1674 C C . LYS A 1 200 ? -3.738 7.025 -24.868 1.00 71.69 200 LYS A C 1
ATOM 1676 O O . LYS A 1 200 ? -3.605 7.872 -25.750 1.00 71.69 200 LYS A O 1
ATOM 1681 N N . GLU A 1 201 ? -2.706 6.388 -24.323 1.00 68.25 201 GLU A N 1
ATOM 1682 C CA . GLU A 1 201 ? -1.308 6.617 -24.694 1.00 68.25 201 GLU A CA 1
ATOM 1683 C C . GLU A 1 201 ? -1.054 6.191 -26.150 1.00 68.25 201 GLU A C 1
ATOM 1685 O O . GLU A 1 201 ? -0.512 6.966 -26.938 1.00 68.25 201 GLU A O 1
ATOM 1690 N N . LYS A 1 202 ? -1.560 5.018 -26.563 1.00 61.78 202 LYS A N 1
ATOM 1691 C CA . LYS A 1 202 ? -1.533 4.575 -27.969 1.00 61.78 202 LYS A CA 1
ATOM 1692 C C . LYS A 1 202 ? -2.231 5.576 -28.888 1.00 61.78 202 LYS A C 1
ATOM 1694 O O . LYS A 1 202 ? -1.674 5.951 -29.917 1.00 61.78 202 LYS A O 1
ATOM 1699 N N . SER A 1 203 ? -3.425 6.031 -28.509 1.00 59.41 203 SER A N 1
ATOM 1700 C CA . SER A 1 203 ? -4.202 7.002 -29.289 1.00 59.41 203 SER A CA 1
ATOM 1701 C C . SER A 1 203 ? -3.462 8.335 -29.466 1.00 59.41 203 SER A C 1
ATOM 1703 O O . SER A 1 203 ? -3.507 8.923 -30.547 1.00 59.41 203 SER A O 1
ATOM 1705 N N . ASN A 1 204 ? -2.720 8.779 -28.448 1.00 53.94 204 ASN A N 1
ATOM 1706 C CA . ASN A 1 204 ? -1.888 9.981 -28.519 1.00 53.94 204 ASN A CA 1
ATOM 1707 C C . ASN A 1 204 ? -0.666 9.802 -29.435 1.00 53.94 204 ASN A C 1
ATOM 1709 O O . ASN A 1 204 ? -0.355 10.716 -30.195 1.00 53.94 204 ASN A O 1
ATOM 1713 N N . VAL A 1 205 ? -0.017 8.631 -29.425 1.00 52.44 205 VAL A N 1
ATOM 1714 C CA . VAL A 1 205 ? 1.109 8.309 -30.329 1.00 52.44 205 VAL A CA 1
ATOM 1715 C C . VAL A 1 205 ? 0.656 8.243 -31.797 1.00 52.44 205 VAL A C 1
ATOM 1717 O O . VAL A 1 205 ? 1.362 8.705 -32.693 1.00 52.44 205 VAL A O 1
ATOM 1720 N N . PHE A 1 206 ? -0.551 7.735 -32.071 1.00 45.75 206 PHE A N 1
ATOM 1721 C CA . PHE A 1 206 ? -1.119 7.752 -33.427 1.00 45.75 206 PHE A CA 1
ATOM 1722 C C . PHE A 1 206 ? -1.562 9.152 -33.883 1.00 45.75 206 PHE A C 1
ATOM 1724 O O . PHE A 1 206 ? -1.563 9.424 -35.085 1.00 45.75 206 PHE A O 1
ATOM 1731 N N . ALA A 1 207 ? -1.913 10.046 -32.954 1.00 46.41 207 ALA A N 1
ATOM 1732 C CA . ALA A 1 207 ? -2.268 11.430 -33.262 1.00 46.41 207 ALA A CA 1
ATOM 1733 C C . ALA A 1 207 ? -1.036 12.305 -33.563 1.00 46.41 207 ALA A C 1
ATOM 1735 O O . ALA A 1 207 ? -1.099 13.157 -34.446 1.00 46.41 207 ALA A O 1
ATOM 1736 N N . THR A 1 208 ? 0.098 12.073 -32.895 1.00 44.59 208 THR A N 1
ATOM 1737 C CA . THR A 1 208 ? 1.356 12.803 -33.147 1.00 44.59 208 THR A CA 1
ATOM 1738 C C . THR A 1 208 ? 2.121 12.306 -34.376 1.00 44.59 208 THR A C 1
ATOM 1740 O O . THR A 1 208 ? 2.939 13.042 -34.909 1.00 44.59 208 THR A O 1
ATOM 1743 N N . SER A 1 209 ? 1.812 11.110 -34.889 1.00 41.38 209 SER A N 1
ATOM 1744 C CA . SER A 1 209 ? 2.354 10.576 -36.152 1.00 41.38 209 SER A CA 1
ATOM 1745 C C . SER A 1 209 ? 1.668 11.125 -37.421 1.00 41.38 209 SER A C 1
ATOM 1747 O O . SER A 1 209 ? 2.048 10.734 -38.527 1.00 41.38 209 SER A O 1
ATOM 1749 N N . LYS A 1 210 ? 0.633 11.968 -37.296 1.00 42.44 210 LYS A N 1
ATOM 1750 C CA . LYS A 1 210 ? -0.159 12.493 -38.428 1.00 42.44 210 LYS A CA 1
ATOM 1751 C C . LYS A 1 210 ? -0.052 14.008 -38.657 1.00 42.44 210 LYS A C 1
ATOM 1753 O O . LYS A 1 210 ? -0.791 14.512 -39.500 1.00 42.44 210 LYS A O 1
ATOM 1758 N N . ASN A 1 211 ? 0.861 14.697 -37.972 1.00 35.09 211 ASN A N 1
ATOM 1759 C CA . ASN A 1 211 ? 1.194 16.102 -38.238 1.00 35.09 211 ASN A CA 1
ATOM 1760 C C . ASN A 1 211 ? 2.633 16.248 -38.723 1.00 35.09 211 ASN A C 1
ATOM 1762 O O . ASN A 1 211 ? 3.517 15.627 -38.096 1.00 35.09 211 ASN A O 1
#

Solvent-accessible surface area (backbone atoms only — not comparable to full-atom values): 12484 Å² total; per-residue (Å²): 132,83,51,97,88,41,65,62,53,53,34,54,49,47,48,53,51,60,77,41,43,70,55,57,55,52,44,54,75,72,38,93,82,52,78,85,64,79,50,75,67,51,51,53,53,47,49,57,50,32,62,57,43,46,61,54,43,55,48,50,49,55,67,71,69,44,94,73,74,57,56,61,64,49,40,58,50,54,48,51,50,53,54,51,48,54,52,33,56,72,40,89,51,65,68,48,27,66,56,32,51,66,53,44,58,59,46,48,58,53,43,75,72,39,50,69,68,37,52,57,26,39,78,37,89,89,49,30,62,60,54,54,50,55,50,33,38,72,74,51,46,90,54,20,62,67,55,50,49,52,50,52,51,53,53,50,51,53,47,50,55,49,51,53,50,48,59,59,44,69,76,75,63,88,85,85,90,79,88,84,89,78,90,78,90,78,83,86,84,85,48,64,76,54,53,59,46,53,56,50,53,52,53,50,56,59,55,63,73,74,112